Protein AF-L1NTR9-F1 (afdb_monomer)

Solvent-accessible surface area (backbone atoms only — not comparable to full-atom values): 11029 Å² total; per-residue (Å²): 138,88,84,86,80,85,84,80,82,80,81,82,79,78,80,81,72,76,76,75,80,79,69,50,70,44,78,46,72,64,60,92,85,57,64,56,48,42,31,42,36,40,75,54,62,30,31,34,32,38,44,36,33,33,71,86,77,68,51,74,48,74,48,68,92,39,44,48,56,76,60,47,46,67,94,36,65,80,67,44,44,48,52,44,49,50,61,47,81,82,55,63,20,39,39,34,51,30,65,24,50,92,82,32,78,13,43,50,54,26,46,61,37,83,90,78,71,43,69,38,68,64,52,81,95,46,47,70,98,61,56,13,34,74,41,77,78,50,90,14,19,33,32,32,47,29,58,80,50,102,87,42,74,47,74,48,41,32,34,52,54,97,93,38,60,39,78,54,73,76,79,66,75,58,60,57,50,56,56,55,62,75,75,112

Secondary structure (DSSP, 8-state):
-PPPPP----------PPPPPPPEEEEPP--TT-SEEEEEEE-SSSEEEEEEEETTT--EEEEEEEE--TTTHHHHTTSSEEEE-SSSSSS-EEEEEEEEGGGEEEEEEEEEETTTTEEEEPPGGGS-SS--EEEEEETTEEEEEEE-SSS-EEEEEEEEETTEEEEE---TTSHHHHHHHTT-

Sequence (184 aa):
MKRLIPALLLAAAAQSFAAAPAVQTRAVPAPKGFPFAVETQILSEDSYQVKITDKKTGKVQTIEDITVFSGFIEGNADDLATIRDYNGDGHPDIAVRVIGGYTLPADELYLFDPATRQFKTVPEDKDFANSGGVEIIRKGCVRIDYKNSARDYSQDDYCWKNGGWQLQRPNNAKAAKAAKARHK

Foldseek 3Di:
DDDDDDDDDDDDDDPPDDPDPDFDKDWADEPPPQQWTWIWTHPDQFAIKIWIARNVPRDIDIRHDAGADRNCCVVCVNVQKHWAQQQQPPHTWMWGWHQFPPRDTFTFTFCQDPVVRGTHTADPVQDDPGTAHWARPDRQKIKGWADPDPPDIDIWIWGNDPNGTDTDDPPPPVVVVVVV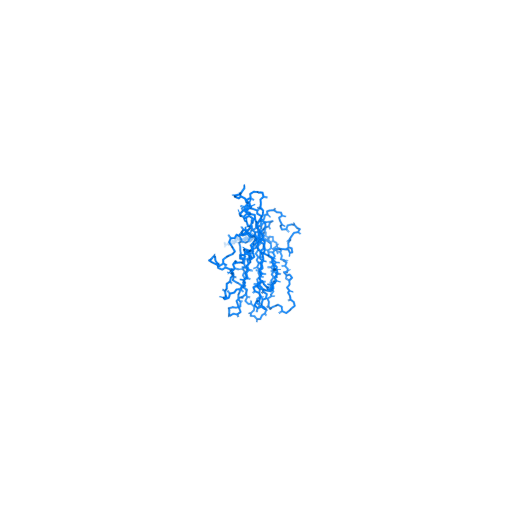VVVD

Mean predicted aligned error: 10.29 Å

Radius of gyration: 25.35 Å; Cα contacts (8 Å, |Δi|>4): 332; chains: 1; bounding box: 46×46×112 Å

pLDDT: mean 83.88, std 17.81, range [40.56, 98.69]

Structure (mmCIF, N/CA/C/O backbone):
data_AF-L1NTR9-F1
#
_entry.id   AF-L1NTR9-F1
#
loop_
_atom_site.group_PDB
_atom_site.id
_atom_site.type_symbol
_atom_site.label_atom_id
_atom_site.label_alt_id
_atom_site.label_comp_id
_atom_site.label_asym_id
_atom_site.label_entity_id
_atom_site.label_seq_id
_atom_site.pdbx_PDB_ins_code
_atom_site.Cartn_x
_atom_site.Cartn_y
_atom_site.Cartn_z
_atom_site.occupancy
_atom_site.B_iso_or_equiv
_atom_site.auth_seq_id
_atom_site.auth_comp_id
_atom_site.auth_asym_id
_atom_site.auth_atom_id
_atom_site.pdbx_PDB_model_num
ATOM 1 N N . MET A 1 1 ? -14.961 26.718 78.635 1.00 41.81 1 MET A N 1
ATOM 2 C CA . MET A 1 1 ? -14.037 27.003 77.514 1.00 41.81 1 MET A CA 1
ATOM 3 C C . MET A 1 1 ? -14.548 26.286 76.265 1.00 41.81 1 MET A C 1
ATOM 5 O O . MET A 1 1 ? -14.450 25.070 76.203 1.00 41.81 1 MET A O 1
ATOM 9 N N . LYS A 1 2 ? -15.186 27.005 75.330 1.00 40.56 2 LYS A N 1
ATOM 10 C CA . LYS A 1 2 ? -15.693 26.461 74.053 1.00 40.56 2 LYS A CA 1
ATOM 11 C C . LYS A 1 2 ? -14.575 26.559 73.009 1.00 40.56 2 LYS A C 1
ATOM 13 O O . LYS A 1 2 ? -14.098 27.660 72.757 1.00 40.56 2 LYS A O 1
ATOM 18 N N . ARG A 1 3 ? -14.128 25.428 72.452 1.00 42.34 3 ARG A N 1
ATOM 19 C CA . ARG A 1 3 ? -13.128 25.388 71.372 1.00 42.34 3 ARG A CA 1
ATOM 20 C C . ARG A 1 3 ? -13.847 25.407 70.020 1.00 42.34 3 ARG A C 1
ATOM 22 O O . ARG A 1 3 ? -14.632 24.510 69.737 1.00 42.34 3 ARG A O 1
ATOM 29 N N . LEU A 1 4 ? -13.591 26.447 69.229 1.00 46.88 4 LEU A N 1
ATOM 30 C CA . LEU A 1 4 ? -13.982 26.561 67.822 1.00 46.88 4 LEU A CA 1
ATOM 31 C C . LEU A 1 4 ? -12.981 25.764 66.972 1.00 46.88 4 LEU A C 1
ATOM 33 O O . LEU A 1 4 ? -11.775 25.951 67.118 1.00 46.88 4 LEU A O 1
ATOM 37 N N . ILE A 1 5 ? -13.479 24.878 66.110 1.00 50.91 5 ILE A N 1
ATOM 38 C CA . ILE A 1 5 ? -12.681 24.154 65.111 1.00 50.91 5 ILE A CA 1
ATOM 39 C C . ILE A 1 5 ? -12.844 24.907 63.782 1.00 50.91 5 ILE A C 1
ATOM 41 O O . ILE A 1 5 ? -13.986 25.096 63.357 1.00 50.91 5 ILE A O 1
ATOM 45 N N . PRO A 1 6 ? -11.764 25.362 63.125 1.00 49.06 6 PRO A N 1
ATOM 46 C CA . PRO A 1 6 ? -11.874 26.025 61.836 1.00 49.06 6 PRO A CA 1
ATOM 47 C C . PRO A 1 6 ? -12.069 24.973 60.737 1.00 49.06 6 PRO A C 1
ATOM 49 O O . PRO A 1 6 ? -11.269 24.048 60.598 1.00 49.06 6 PRO A O 1
ATOM 52 N N . ALA A 1 7 ? -13.145 25.108 59.962 1.00 50.50 7 ALA A N 1
ATOM 53 C CA . ALA A 1 7 ? -13.365 24.314 58.761 1.00 50.50 7 ALA A CA 1
ATOM 54 C C . ALA A 1 7 ? -12.443 24.828 57.644 1.00 50.50 7 ALA A C 1
ATOM 56 O O . ALA A 1 7 ? -12.590 25.954 57.169 1.00 50.50 7 ALA A O 1
ATOM 57 N N . LEU A 1 8 ? -11.477 24.001 57.251 1.00 44.69 8 LEU A N 1
ATOM 58 C CA . LEU A 1 8 ? -10.604 24.236 56.107 1.00 44.69 8 LEU A CA 1
ATOM 59 C C . LEU A 1 8 ? -11.394 23.907 54.826 1.00 44.69 8 LEU A C 1
ATOM 61 O O . LEU A 1 8 ? -11.724 22.746 54.587 1.00 44.69 8 LEU A O 1
ATOM 65 N N . LEU A 1 9 ? -11.725 24.913 54.012 1.00 50.38 9 LEU A N 1
ATOM 66 C CA . LEU A 1 9 ? -12.262 24.690 52.667 1.00 50.38 9 LEU A CA 1
ATOM 67 C C . LEU A 1 9 ? -11.129 24.215 51.745 1.00 50.38 9 LEU A C 1
ATOM 69 O O . LEU A 1 9 ? -10.250 24.995 51.383 1.00 50.38 9 LEU A O 1
ATOM 73 N N . LEU A 1 10 ? -11.163 22.942 51.345 1.00 45.31 10 LEU A N 1
ATOM 74 C CA . LEU A 1 10 ? -10.384 22.443 50.211 1.00 45.31 10 LEU A CA 1
ATOM 75 C C . LEU A 1 10 ? -11.033 22.947 48.915 1.00 45.31 10 LEU A C 1
ATOM 77 O O . LEU A 1 10 ? -12.082 22.453 48.503 1.00 45.31 10 LEU A O 1
ATOM 81 N N . ALA A 1 11 ? -10.405 23.920 48.261 1.00 57.12 11 ALA A N 1
ATOM 82 C CA . ALA A 1 11 ? -10.716 24.249 46.878 1.00 57.12 11 ALA A CA 1
ATOM 83 C C . ALA A 1 11 ? -10.104 23.169 45.971 1.00 57.12 11 ALA A C 1
ATOM 85 O O . ALA A 1 11 ? -8.886 23.094 45.813 1.00 57.12 11 ALA A O 1
ATOM 86 N N . ALA A 1 12 ? -10.944 22.306 45.399 1.00 57.00 12 ALA A N 1
ATOM 87 C CA . ALA A 1 12 ? -10.523 21.363 44.371 1.00 57.00 12 ALA A CA 1
ATOM 88 C C . ALA A 1 12 ? -10.258 22.133 43.067 1.00 57.00 12 ALA A C 1
ATOM 90 O O . ALA A 1 12 ? -11.188 22.589 42.403 1.00 57.00 12 ALA A O 1
ATOM 91 N N . ALA A 1 13 ? -8.986 22.302 42.708 1.00 59.88 13 ALA A N 1
ATOM 92 C CA . ALA A 1 13 ? -8.602 22.815 41.400 1.00 59.88 13 ALA A CA 1
ATOM 93 C C . ALA A 1 13 ? -8.833 21.717 40.350 1.00 59.88 13 ALA A C 1
ATOM 95 O O . ALA A 1 13 ? -8.065 20.760 40.263 1.00 59.88 13 ALA A O 1
ATOM 96 N N . ALA A 1 14 ? -9.903 21.838 39.564 1.00 57.72 14 ALA A N 1
ATOM 97 C CA . ALA A 1 14 ? -10.089 21.018 38.375 1.00 57.72 14 ALA A CA 1
ATOM 98 C C . ALA A 1 14 ? -9.059 21.453 37.321 1.00 57.72 14 ALA A C 1
ATOM 100 O O . ALA A 1 14 ? -9.116 22.567 36.802 1.00 57.72 14 ALA A O 1
ATOM 101 N N . GLN A 1 15 ? -8.092 20.587 37.028 1.00 56.91 15 GLN A N 1
ATOM 102 C CA . GLN A 1 15 ? -7.199 20.768 35.889 1.00 56.91 15 GLN A CA 1
ATOM 103 C C . GLN A 1 15 ? -8.022 20.568 34.611 1.00 56.91 15 GLN A C 1
ATOM 105 O O . GLN A 1 15 ? -8.403 19.445 34.285 1.00 56.91 15 GLN A O 1
ATOM 110 N N . SER A 1 16 ? -8.324 21.654 33.896 1.00 55.09 16 SER A N 1
ATOM 111 C CA . SER A 1 16 ? -8.826 21.564 32.523 1.00 55.09 16 SER A CA 1
ATOM 112 C C . SER A 1 16 ? -7.710 21.017 31.640 1.00 55.09 16 SER A C 1
ATOM 114 O O . SER A 1 16 ? -6.841 21.764 31.195 1.00 55.09 16 SER A O 1
ATOM 116 N N . PHE A 1 17 ? -7.723 19.712 31.387 1.00 59.97 17 PHE A N 1
ATOM 117 C CA . PHE A 1 17 ? -6.976 19.151 30.271 1.00 59.97 17 PHE A CA 1
ATOM 118 C C . PHE A 1 17 ? -7.646 19.635 28.986 1.00 59.97 17 PHE A C 1
ATOM 120 O O . PHE A 1 17 ? -8.814 19.333 28.736 1.00 59.97 17 PHE A O 1
ATOM 127 N N . ALA A 1 18 ? -6.921 20.421 28.189 1.00 57.25 18 ALA A N 1
ATOM 128 C CA . ALA A 1 18 ? -7.320 20.685 26.817 1.00 57.25 18 ALA A CA 1
ATOM 129 C C . ALA A 1 18 ? -7.482 19.329 26.116 1.00 57.25 18 ALA A C 1
ATOM 131 O O . ALA A 1 18 ? -6.559 18.511 26.133 1.00 57.25 18 ALA A O 1
ATOM 132 N N . ALA A 1 19 ? -8.667 19.064 25.565 1.00 58.09 19 ALA A N 1
ATOM 133 C CA . ALA A 1 19 ? -8.894 17.867 24.772 1.00 58.09 19 ALA A CA 1
ATOM 134 C C . ALA A 1 19 ? -7.875 17.854 23.626 1.00 58.09 19 ALA A C 1
ATOM 136 O O . ALA A 1 19 ? -7.724 18.861 22.930 1.00 58.09 19 ALA A O 1
ATOM 137 N N . ALA A 1 20 ? -7.158 16.739 23.460 1.00 58.66 20 ALA A N 1
ATOM 138 C CA . ALA A 1 20 ? -6.294 16.552 22.303 1.00 58.66 20 ALA A CA 1
ATOM 139 C C . ALA A 1 20 ? -7.110 16.825 21.025 1.00 58.66 20 ALA A C 1
ATOM 141 O O . ALA A 1 20 ? -8.297 16.471 20.986 1.00 58.66 20 ALA A O 1
ATOM 142 N N . PRO A 1 21 ? -6.519 17.472 20.003 1.00 59.31 21 PRO A N 1
ATOM 143 C CA . PRO A 1 21 ? -7.211 17.689 18.742 1.00 59.31 21 PRO A CA 1
ATOM 144 C C . PRO A 1 21 ? -7.754 16.351 18.229 1.00 59.31 21 PRO A C 1
ATOM 146 O O . PRO A 1 21 ? -7.080 15.322 18.299 1.00 59.31 21 PRO A O 1
ATOM 149 N N . ALA A 1 22 ? -9.009 16.353 17.781 1.00 68.06 22 ALA A N 1
ATOM 150 C CA . ALA A 1 22 ? -9.650 15.144 17.290 1.00 68.06 22 ALA A CA 1
ATOM 151 C C . ALA A 1 22 ? -8.890 14.632 16.058 1.00 68.06 22 ALA A C 1
ATOM 153 O O . ALA A 1 22 ? -8.772 15.348 15.064 1.00 68.06 22 ALA A O 1
ATOM 154 N N . VAL A 1 23 ? -8.389 13.397 16.127 1.00 82.00 23 VAL A N 1
ATOM 155 C CA . VAL A 1 23 ? -7.729 12.721 15.003 1.00 82.00 23 VAL A CA 1
ATOM 156 C C . VAL A 1 23 ? -8.721 12.616 13.847 1.00 82.00 23 VAL A C 1
ATOM 158 O O . VAL A 1 23 ? -9.767 11.968 13.967 1.00 82.00 23 VAL A O 1
ATOM 161 N N . GLN A 1 24 ? -8.409 13.257 12.720 1.00 90.31 24 GLN A N 1
ATOM 162 C CA . GLN A 1 24 ? -9.257 13.173 11.537 1.00 90.31 24 GLN A CA 1
ATOM 163 C C . GLN A 1 24 ? -9.104 11.780 10.927 1.00 90.31 24 GLN A C 1
ATOM 165 O O . GLN A 1 24 ? -8.016 11.377 10.529 1.00 90.31 24 GLN A O 1
ATOM 170 N N . THR A 1 25 ? -10.207 11.037 10.866 1.00 93.94 25 THR A N 1
ATOM 171 C CA . THR A 1 25 ? -10.228 9.665 10.349 1.00 93.94 25 THR A CA 1
ATOM 172 C C . THR A 1 25 ? -10.980 9.617 9.025 1.00 93.94 25 THR A C 1
ATOM 174 O O . THR A 1 25 ? -12.048 10.222 8.902 1.00 93.94 25 THR A O 1
ATOM 177 N N . ARG A 1 26 ? -10.449 8.887 8.042 1.00 95.06 26 ARG A N 1
ATOM 178 C CA . ARG A 1 26 ? -11.093 8.649 6.745 1.00 95.06 26 ARG A CA 1
ATOM 179 C C . ARG A 1 26 ? -11.117 7.166 6.426 1.00 95.06 26 ARG A C 1
ATOM 181 O O . ARG A 1 26 ? -10.120 6.475 6.587 1.00 95.06 26 ARG A O 1
ATOM 188 N N . ALA A 1 27 ? -12.260 6.674 5.964 1.00 96.56 27 ALA A N 1
ATOM 189 C CA . ALA A 1 27 ? -12.369 5.300 5.500 1.00 96.56 27 ALA A CA 1
ATOM 190 C C . ALA A 1 27 ? -11.694 5.157 4.131 1.00 96.56 27 ALA A C 1
ATOM 192 O O . ALA A 1 27 ? -11.973 5.934 3.220 1.00 96.56 27 ALA A O 1
ATOM 193 N N . VAL A 1 28 ? -10.858 4.134 3.974 1.00 97.44 28 VAL A N 1
ATOM 194 C CA . VAL A 1 28 ? -10.238 3.810 2.688 1.00 97.44 28 VAL A CA 1
ATOM 195 C C . VAL A 1 28 ? -11.246 3.032 1.834 1.00 97.44 28 VAL A C 1
ATOM 197 O O . VAL A 1 28 ? -11.782 2.016 2.300 1.00 97.44 28 VAL A O 1
ATOM 200 N N . PRO A 1 29 ? -11.532 3.464 0.591 1.00 96.19 29 PRO A N 1
ATOM 201 C CA . PRO A 1 29 ? -12.416 2.731 -0.306 1.00 96.19 29 PRO A CA 1
ATOM 202 C C . PRO A 1 29 ? -11.922 1.298 -0.537 1.00 96.19 29 PRO A C 1
ATOM 204 O O . PRO A 1 29 ? -10.782 1.074 -0.939 1.00 96.19 29 PRO A O 1
ATOM 207 N N . ALA A 1 30 ? -12.796 0.319 -0.303 1.00 96.00 30 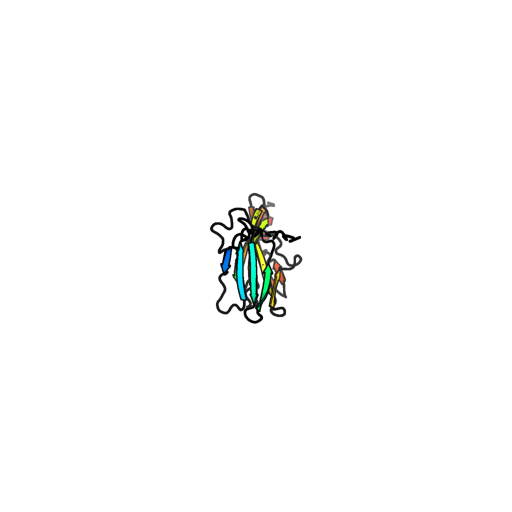ALA A N 1
ATOM 208 C CA . ALA A 1 30 ? -12.459 -1.098 -0.395 1.00 96.00 30 ALA A CA 1
ATOM 209 C C . ALA A 1 30 ? -13.355 -1.839 -1.405 1.00 96.00 30 ALA A C 1
ATOM 211 O O . ALA A 1 30 ? -14.548 -1.526 -1.514 1.00 96.00 30 ALA A O 1
ATOM 212 N N . PRO A 1 31 ? -12.836 -2.872 -2.099 1.00 95.31 31 PRO A N 1
ATOM 213 C CA . PRO A 1 31 ? -13.648 -3.748 -2.936 1.00 95.31 31 PRO A CA 1
ATOM 214 C C . PRO A 1 31 ? -14.806 -4.399 -2.166 1.00 95.31 31 PRO A C 1
ATOM 216 O O . PRO A 1 31 ? -14.722 -4.679 -0.964 1.00 95.31 31 PRO A O 1
ATOM 219 N N . LYS A 1 32 ? -15.900 -4.703 -2.873 1.00 94.69 32 LYS A N 1
ATOM 220 C CA . LYS A 1 32 ? -17.062 -5.374 -2.276 1.00 94.69 32 LYS A CA 1
ATOM 221 C C . LYS A 1 32 ? -16.646 -6.707 -1.648 1.00 94.69 32 LYS A C 1
ATOM 223 O O . LYS A 1 32 ? -16.027 -7.541 -2.299 1.00 94.69 32 LYS A O 1
ATOM 228 N N . GLY A 1 33 ? -17.048 -6.920 -0.395 1.00 93.62 33 GLY A N 1
ATOM 229 C CA . GLY A 1 33 ? -16.746 -8.149 0.343 1.00 93.62 33 GLY A CA 1
ATOM 230 C C . GLY A 1 33 ? -15.369 -8.172 1.011 1.00 93.62 33 GLY A C 1
ATOM 231 O O . GLY A 1 33 ? -15.027 -9.183 1.619 1.00 93.62 33 GLY A O 1
ATOM 232 N N . PHE A 1 34 ? -14.598 -7.078 0.958 1.00 97.19 34 PHE A N 1
ATOM 233 C CA . PHE A 1 34 ? -13.317 -6.996 1.654 1.00 97.19 34 PHE A CA 1
ATOM 234 C C . PHE A 1 34 ? -13.495 -7.161 3.184 1.00 97.19 34 PHE A C 1
ATOM 236 O O . PHE A 1 34 ? -14.273 -6.415 3.805 1.00 97.19 34 PHE A O 1
ATOM 243 N N . PRO A 1 35 ? -12.808 -8.138 3.814 1.00 97.06 35 PRO A N 1
ATOM 244 C CA . PRO A 1 35 ? -13.095 -8.556 5.188 1.00 97.06 35 PRO A CA 1
ATOM 245 C C . PRO A 1 35 ? -12.477 -7.649 6.260 1.00 97.06 35 PRO A C 1
ATOM 247 O O . PRO A 1 35 ? -12.660 -7.913 7.448 1.00 97.06 35 PRO A O 1
ATOM 250 N N . PHE A 1 36 ? -11.794 -6.575 5.866 1.00 98.56 36 PHE A N 1
ATOM 251 C CA . PHE A 1 36 ? -11.216 -5.592 6.777 1.00 98.56 36 PHE A CA 1
ATOM 252 C C . PHE A 1 36 ? -11.917 -4.239 6.631 1.00 98.56 36 PHE A C 1
ATOM 254 O O . PHE A 1 36 ? -12.466 -3.909 5.575 1.00 98.56 36 PHE A O 1
ATOM 261 N N . ALA A 1 37 ? -11.969 -3.479 7.720 1.00 98.31 37 ALA A N 1
ATOM 262 C CA . ALA A 1 37 ? -12.208 -2.042 7.685 1.00 98.31 37 ALA A CA 1
ATOM 263 C C . ALA A 1 37 ? -10.842 -1.358 7.743 1.00 98.31 37 ALA A C 1
ATOM 265 O O . ALA A 1 37 ? -10.034 -1.715 8.598 1.00 98.31 37 ALA A O 1
ATOM 266 N N . VAL A 1 38 ? -10.578 -0.434 6.826 1.00 98.50 38 VAL A N 1
ATOM 267 C CA . VAL A 1 38 ? -9.297 0.270 6.739 1.00 98.50 38 VAL A CA 1
ATOM 268 C C . VAL A 1 38 ? -9.578 1.757 6.825 1.00 98.50 38 VAL A C 1
ATOM 270 O O . VAL A 1 38 ? -10.453 2.265 6.123 1.00 98.50 38 VAL A O 1
ATOM 273 N N . GLU A 1 39 ? -8.860 2.430 7.710 1.00 97.88 39 GLU A N 1
ATOM 274 C CA . GLU A 1 39 ? -9.026 3.845 7.997 1.00 97.88 39 GLU A CA 1
ATOM 275 C C . GLU A 1 39 ? -7.657 4.526 7.997 1.00 97.88 39 GLU A C 1
ATOM 277 O O . GLU A 1 39 ? -6.730 4.036 8.641 1.00 97.88 39 GLU A O 1
ATOM 282 N N . THR A 1 40 ? -7.524 5.660 7.317 1.00 97.56 40 THR A N 1
ATOM 283 C CA . THR A 1 40 ? -6.389 6.568 7.498 1.00 97.56 40 THR A CA 1
ATOM 284 C C . THR A 1 40 ? -6.714 7.526 8.640 1.00 97.56 40 THR A C 1
ATOM 286 O O . THR A 1 40 ? -7.811 8.079 8.724 1.00 97.56 40 THR A O 1
ATOM 289 N N . GLN A 1 41 ? -5.775 7.691 9.563 1.00 96.31 41 GLN A N 1
ATOM 290 C CA . GLN A 1 41 ? -5.888 8.545 10.739 1.00 96.31 41 GLN A CA 1
ATOM 291 C C . GLN A 1 41 ? -4.816 9.624 10.644 1.00 96.31 41 GLN A C 1
ATOM 293 O O . GLN A 1 41 ? -3.635 9.343 10.822 1.00 96.31 41 GLN A O 1
ATOM 298 N N . ILE A 1 42 ? -5.235 10.840 10.309 1.00 94.56 42 ILE A N 1
ATOM 299 C CA . ILE A 1 42 ? -4.357 11.989 10.086 1.00 94.56 42 ILE A CA 1
ATOM 300 C C . ILE A 1 42 ? -3.914 12.527 11.447 1.00 94.56 42 ILE A C 1
ATOM 302 O O . ILE A 1 42 ? -4.754 12.891 12.276 1.00 94.56 42 ILE A O 1
ATOM 306 N N . LEU A 1 43 ? -2.599 12.551 11.668 1.00 93.31 43 LEU A N 1
ATOM 307 C CA . LEU A 1 43 ? -1.975 12.943 12.933 1.00 93.31 43 LEU A CA 1
ATOM 308 C C . LEU A 1 43 ? -1.456 14.389 12.878 1.00 93.31 43 LEU A C 1
ATOM 310 O O . LEU A 1 43 ? -1.576 15.124 13.858 1.00 93.31 43 LEU A O 1
ATOM 314 N N . SER A 1 44 ? -0.933 14.807 11.723 1.00 91.75 44 SER A N 1
ATOM 315 C CA . SER A 1 44 ? -0.477 16.172 11.422 1.00 91.75 44 SER A CA 1
ATOM 316 C C . SER A 1 44 ? -0.693 16.495 9.934 1.00 91.75 44 SER A C 1
ATOM 318 O O . SER A 1 44 ? -1.301 15.718 9.203 1.00 91.75 44 SER A O 1
ATOM 320 N N . GLU A 1 45 ? -0.204 17.646 9.469 1.00 90.69 45 GLU A N 1
ATOM 321 C CA . GLU A 1 45 ? -0.229 18.037 8.047 1.00 90.69 45 GLU A CA 1
ATOM 322 C C . GLU A 1 45 ? 0.627 17.144 7.127 1.00 90.69 45 GLU A C 1
ATOM 324 O O . GLU A 1 45 ? 0.442 17.152 5.909 1.00 90.69 45 GLU A O 1
ATOM 329 N N . ASP A 1 46 ? 1.555 16.384 7.709 1.00 92.94 46 ASP A N 1
ATOM 330 C CA . ASP A 1 46 ? 2.584 15.594 7.032 1.00 92.94 46 ASP A CA 1
ATOM 331 C C . ASP A 1 46 ? 2.699 14.156 7.566 1.00 92.94 46 ASP A C 1
ATOM 333 O O . ASP A 1 46 ? 3.539 13.393 7.093 1.00 92.94 46 ASP A O 1
ATOM 337 N N . SER A 1 47 ? 1.857 13.751 8.522 1.00 94.88 47 SER A N 1
ATOM 338 C CA . SER A 1 47 ? 1.878 12.397 9.079 1.00 94.88 47 SER A CA 1
ATOM 339 C C . SER A 1 47 ? 0.487 11.819 9.305 1.00 94.88 47 SER A C 1
ATOM 341 O O . SER A 1 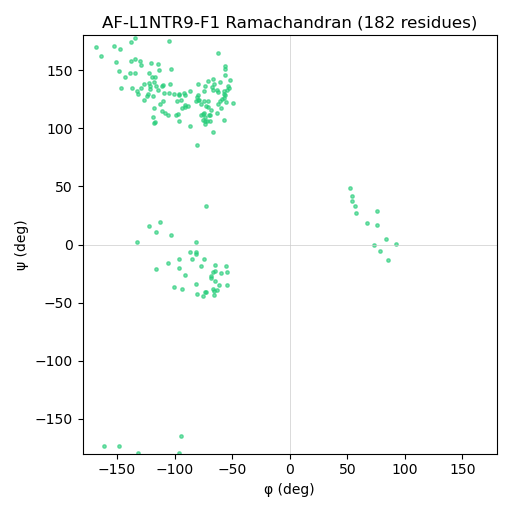47 ? -0.487 12.516 9.614 1.00 94.88 47 SER A O 1
ATOM 343 N N . TYR A 1 48 ? 0.398 10.504 9.140 1.00 96.50 48 TYR A N 1
ATOM 344 C CA . TYR A 1 48 ? -0.815 9.734 9.361 1.00 96.50 48 TYR A CA 1
ATOM 345 C C . TYR A 1 48 ? -0.466 8.293 9.740 1.00 96.50 48 TYR A C 1
ATOM 347 O O . TYR A 1 48 ? 0.680 7.863 9.665 1.00 96.50 48 TYR A O 1
ATOM 355 N N . GLN A 1 49 ? -1.472 7.534 10.150 1.00 97.69 49 GLN A N 1
ATOM 356 C CA . GLN A 1 49 ? -1.366 6.092 10.345 1.00 97.69 49 GLN A CA 1
ATOM 357 C C . GLN A 1 49 ? -2.516 5.381 9.636 1.00 97.69 49 GLN A C 1
ATOM 359 O O . GLN A 1 49 ? -3.566 5.981 9.384 1.00 97.69 49 GLN A O 1
ATOM 364 N N . VAL A 1 50 ? -2.345 4.100 9.318 1.00 98.38 50 VAL A N 1
ATOM 365 C CA . VAL A 1 50 ? -3.409 3.275 8.732 1.00 98.38 50 VAL A CA 1
ATOM 366 C C . VAL A 1 50 ? -3.856 2.242 9.749 1.00 98.38 50 VAL A C 1
ATOM 368 O O . VAL A 1 50 ? -3.108 1.341 10.120 1.00 98.38 50 VAL A O 1
ATOM 371 N N . LYS A 1 51 ? -5.107 2.349 10.186 1.00 98.38 51 LYS A N 1
ATOM 372 C CA . LYS A 1 51 ? -5.743 1.389 11.081 1.00 98.38 51 LYS A CA 1
ATOM 373 C C . LYS A 1 51 ? -6.518 0.365 10.263 1.00 98.38 51 LYS A C 1
ATOM 375 O O . LYS A 1 51 ? -7.424 0.705 9.506 1.00 98.38 51 LYS A O 1
ATOM 380 N N . ILE A 1 52 ? -6.206 -0.905 10.470 1.00 98.69 52 ILE A N 1
ATOM 381 C CA . ILE A 1 52 ? -6.809 -2.046 9.788 1.00 98.69 52 ILE A CA 1
ATOM 382 C C . ILE A 1 52 ? -7.507 -2.902 10.841 1.00 98.69 52 ILE A C 1
ATOM 384 O O . ILE A 1 52 ? -6.875 -3.437 11.746 1.00 98.69 52 ILE A O 1
ATOM 388 N N . THR A 1 53 ? -8.823 -3.046 10.733 1.00 98.62 53 THR A N 1
ATOM 389 C CA . THR A 1 53 ? -9.630 -3.861 11.649 1.00 98.62 53 THR A CA 1
ATOM 390 C C . THR A 1 53 ? -10.184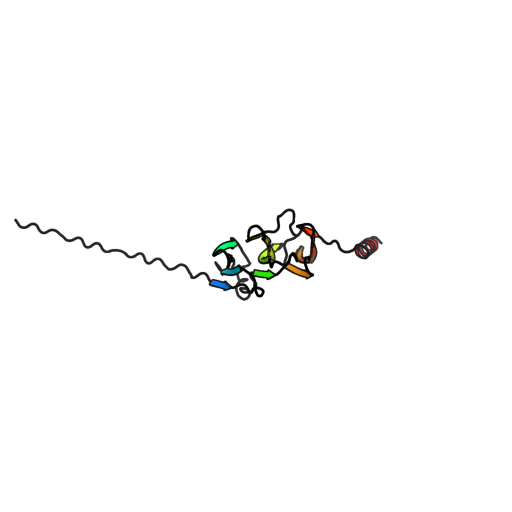 -5.072 10.916 1.00 98.62 53 THR A C 1
ATOM 392 O O . THR A 1 53 ? -10.943 -4.936 9.955 1.00 98.62 53 THR A O 1
ATOM 395 N N . ASP A 1 54 ? -9.847 -6.270 11.383 1.00 98.12 54 ASP A N 1
ATOM 396 C CA . ASP A 1 54 ? -10.453 -7.510 10.909 1.00 98.12 54 ASP A CA 1
ATOM 397 C C . ASP A 1 54 ? -11.916 -7.583 11.359 1.00 98.12 54 ASP A C 1
ATOM 399 O O . ASP A 1 54 ? -12.201 -7.772 12.541 1.00 98.12 54 ASP A O 1
ATOM 403 N N . LYS A 1 55 ? -12.864 -7.492 10.420 1.00 97.31 55 LYS A N 1
ATOM 404 C CA . LYS A 1 55 ? -14.303 -7.512 10.740 1.00 97.31 55 LYS A CA 1
ATOM 405 C C . LYS A 1 55 ? -14.755 -8.844 11.340 1.00 97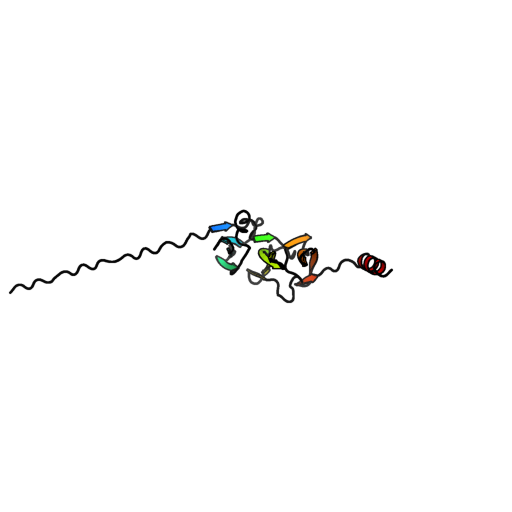.31 55 LYS A C 1
ATOM 407 O O . LYS A 1 55 ? -15.785 -8.890 12.003 1.00 97.31 55 LYS A O 1
ATOM 412 N N . LYS A 1 56 ? -14.016 -9.932 11.093 1.00 95.25 56 LYS A N 1
ATOM 413 C CA . LYS A 1 56 ? -14.342 -11.268 11.606 1.00 95.25 56 LYS A CA 1
ATOM 414 C C . LYS A 1 56 ? -13.889 -11.446 13.051 1.00 95.25 56 LYS A C 1
ATOM 416 O O . LYS A 1 56 ? -14.603 -12.064 13.832 1.00 95.25 56 LYS A O 1
ATOM 421 N N . THR A 1 57 ? -12.686 -10.980 13.381 1.00 96.56 57 THR A N 1
ATOM 422 C CA . THR A 1 57 ? -12.054 -11.252 14.684 1.00 96.56 57 THR A CA 1
ATOM 423 C C . THR A 1 57 ? -12.051 -10.049 15.623 1.00 96.56 57 THR A C 1
ATOM 425 O O . THR A 1 57 ? -11.814 -10.215 16.813 1.00 96.56 57 THR A O 1
ATOM 428 N N . GLY A 1 58 ? -12.289 -8.841 15.106 1.00 97.12 58 GLY A N 1
ATOM 429 C CA . GLY A 1 58 ? -12.128 -7.585 15.837 1.00 97.12 58 GLY A CA 1
ATOM 430 C C . GLY A 1 58 ? -10.667 -7.189 16.074 1.00 97.12 58 GLY A C 1
ATOM 431 O O . GLY A 1 58 ? -10.416 -6.149 16.678 1.00 97.12 58 GLY A O 1
ATOM 432 N N . LYS A 1 59 ? -9.695 -7.991 15.616 1.00 97.88 59 LYS A N 1
ATOM 433 C CA . LYS A 1 59 ? -8.272 -7.696 15.789 1.00 97.88 59 LYS A CA 1
ATOM 434 C C . LYS A 1 59 ? -7.887 -6.465 14.968 1.00 97.88 59 LYS A C 1
ATOM 436 O O . LYS A 1 59 ? -8.259 -6.353 13.799 1.00 97.88 59 LYS A O 1
ATOM 441 N N . VAL A 1 60 ? -7.111 -5.580 15.585 1.00 98.31 60 VAL A N 1
ATOM 442 C CA . VAL A 1 60 ? -6.574 -4.373 14.955 1.00 98.31 60 VAL A CA 1
ATOM 443 C C . VAL A 1 60 ? -5.098 -4.577 14.625 1.00 98.31 60 VAL A C 1
ATOM 445 O O . VAL A 1 60 ? -4.347 -5.146 15.417 1.00 98.31 60 VAL A O 1
ATOM 448 N N . GLN A 1 61 ? -4.709 -4.107 13.448 1.00 98.38 61 GLN A N 1
ATOM 449 C CA . GLN A 1 61 ? -3.339 -3.881 13.022 1.00 98.38 61 GLN A CA 1
ATOM 450 C C . GLN A 1 61 ? -3.208 -2.398 12.664 1.00 98.38 61 GLN A C 1
ATOM 452 O O . GLN A 1 61 ? -4.086 -1.859 11.991 1.00 98.38 61 GLN A O 1
ATOM 457 N N . THR A 1 62 ? -2.123 -1.758 13.084 1.00 98.12 62 THR A N 1
ATOM 458 C CA . THR A 1 62 ? -1.811 -0.375 12.708 1.00 98.12 62 THR A CA 1
ATOM 459 C C . THR A 1 62 ? -0.528 -0.367 11.890 1.00 98.12 62 THR A C 1
ATOM 461 O O . THR A 1 62 ? 0.417 -1.082 12.222 1.00 98.12 62 THR A O 1
ATOM 464 N N . ILE A 1 63 ? -0.519 0.406 10.810 1.00 97.50 63 ILE A N 1
ATOM 465 C CA . ILE A 1 63 ? 0.693 0.827 10.112 1.00 97.50 63 ILE A CA 1
ATOM 466 C C . ILE A 1 63 ? 0.987 2.236 10.620 1.00 97.50 63 ILE A C 1
ATOM 468 O O . ILE A 1 63 ? 0.183 3.145 10.402 1.00 97.50 63 ILE A O 1
ATOM 472 N N . GLU A 1 64 ? 2.074 2.370 11.368 1.00 95.56 64 GLU A N 1
ATOM 473 C CA . GLU A 1 64 ? 2.458 3.576 12.107 1.00 95.56 64 GLU A CA 1
ATOM 474 C C . GLU A 1 64 ? 3.614 4.297 11.398 1.00 95.56 64 GLU A C 1
ATOM 476 O O . GLU A 1 64 ? 4.127 3.812 10.392 1.00 95.56 64 GLU A O 1
ATOM 481 N N . ASP A 1 65 ? 4.001 5.465 11.915 1.00 89.75 65 ASP A N 1
ATOM 482 C CA . ASP A 1 65 ? 5.168 6.241 11.467 1.00 89.75 65 ASP A CA 1
ATOM 483 C C . ASP A 1 65 ? 5.176 6.639 9.978 1.00 89.75 65 ASP A C 1
ATOM 485 O O . ASP A 1 65 ? 6.232 6.881 9.385 1.00 89.75 65 ASP A O 1
ATOM 489 N N . ILE A 1 66 ? 3.996 6.770 9.360 1.00 95.56 66 ILE A N 1
ATOM 490 C CA . ILE A 1 66 ? 3.904 7.171 7.957 1.00 95.56 66 ILE A CA 1
ATOM 491 C C . ILE A 1 66 ? 4.023 8.690 7.843 1.00 95.56 66 ILE A C 1
ATOM 493 O O . ILE A 1 66 ? 3.224 9.448 8.401 1.00 95.56 66 ILE A O 1
ATOM 497 N N . THR A 1 67 ? 5.003 9.126 7.054 1.00 93.94 67 THR A N 1
ATOM 498 C CA . THR A 1 67 ? 5.247 10.536 6.743 1.00 93.94 67 THR A CA 1
ATOM 499 C C . THR A 1 67 ? 5.130 10.798 5.244 1.00 93.94 67 THR A C 1
ATOM 501 O O . THR A 1 67 ? 5.488 9.970 4.403 1.00 93.94 67 THR A O 1
ATOM 504 N N . VAL A 1 68 ? 4.599 11.970 4.913 1.00 93.38 68 VAL A N 1
ATOM 505 C CA . VAL A 1 68 ? 4.450 12.521 3.562 1.00 93.38 68 VAL A CA 1
ATOM 506 C C . VAL A 1 68 ? 4.909 13.977 3.567 1.00 93.38 68 VAL A C 1
ATOM 508 O O . VAL A 1 68 ? 5.325 14.509 4.589 1.00 93.38 68 VAL A O 1
ATOM 511 N N . PHE A 1 69 ? 4.897 14.645 2.417 1.00 90.25 69 PHE A N 1
ATOM 512 C CA . PHE A 1 69 ? 5.280 16.056 2.358 1.00 90.25 69 PHE A CA 1
ATOM 513 C C . PHE A 1 69 ? 4.273 16.924 3.115 1.00 90.25 69 PHE A C 1
ATOM 515 O O . PHE A 1 69 ? 3.067 16.692 3.020 1.00 90.25 69 PHE A O 1
ATOM 522 N N . SER A 1 70 ? 4.758 17.962 3.799 1.00 87.75 70 SER A N 1
ATOM 523 C CA . SER A 1 70 ? 3.881 18.994 4.363 1.00 87.75 70 SER A CA 1
ATOM 524 C C . SER A 1 70 ? 2.978 19.573 3.269 1.00 87.75 70 SER A C 1
ATOM 526 O O . SER A 1 70 ? 3.417 19.840 2.145 1.00 87.75 70 SER A O 1
ATOM 528 N N . GLY A 1 71 ? 1.687 19.673 3.585 1.00 85.75 71 GLY A N 1
ATOM 529 C CA . GLY A 1 71 ? 0.640 20.095 2.657 1.00 85.75 71 GLY A CA 1
ATOM 530 C C . GLY A 1 71 ? 0.175 19.022 1.666 1.00 85.75 71 GLY A C 1
ATOM 531 O O . GLY A 1 71 ? -0.793 19.261 0.955 1.00 85.75 71 GLY A O 1
ATOM 532 N N . PHE A 1 72 ? 0.790 17.831 1.612 1.00 88.81 72 PHE A N 1
ATOM 533 C CA . PHE A 1 72 ? 0.334 16.759 0.714 1.00 88.81 72 PHE A CA 1
ATOM 534 C C . PHE A 1 72 ? -1.054 16.245 1.105 1.00 88.81 72 PHE A C 1
ATOM 536 O O . PHE A 1 72 ? -1.901 16.031 0.242 1.00 88.81 72 PHE A O 1
ATOM 543 N N . ILE A 1 73 ? -1.301 16.047 2.404 1.00 92.62 73 ILE A N 1
ATOM 544 C CA . ILE A 1 73 ? -2.579 15.516 2.903 1.00 92.62 73 ILE A CA 1
ATOM 545 C C . ILE A 1 73 ? -3.738 16.450 2.529 1.00 92.62 73 ILE A C 1
ATOM 547 O O . ILE A 1 73 ? -4.838 15.987 2.211 1.00 92.62 73 ILE A O 1
ATOM 551 N N . GLU A 1 74 ? -3.494 17.762 2.515 1.00 88.75 74 GLU A N 1
ATOM 552 C CA . GLU A 1 74 ? -4.470 18.745 2.063 1.00 88.75 74 GLU A CA 1
ATOM 553 C C . GLU A 1 74 ? -4.792 18.515 0.577 1.00 88.75 74 GLU A C 1
ATOM 555 O O . GLU A 1 74 ? -3.953 18.650 -0.308 1.00 88.75 74 GLU A O 1
ATOM 560 N N . GLY A 1 75 ? -6.027 18.101 0.297 1.00 85.06 75 GLY A N 1
ATOM 561 C CA . GLY A 1 75 ? -6.485 17.793 -1.060 1.00 85.06 75 GLY A CA 1
ATOM 562 C C . GLY A 1 75 ? -6.196 16.370 -1.558 1.00 85.06 75 GLY A C 1
ATOM 563 O O . GLY A 1 75 ? -6.833 15.971 -2.526 1.00 85.06 75 GLY A O 1
ATOM 564 N N . ASN A 1 76 ? -5.341 15.583 -0.886 1.00 90.00 76 ASN A N 1
ATOM 565 C CA . ASN A 1 76 ? -5.023 14.190 -1.271 1.00 90.00 76 ASN A CA 1
ATOM 566 C C . ASN A 1 76 ? -5.330 13.168 -0.159 1.00 90.00 76 ASN A C 1
ATOM 568 O O . ASN A 1 76 ? -4.861 12.032 -0.194 1.00 90.00 76 ASN A O 1
ATOM 572 N N . ALA A 1 77 ? -6.110 13.554 0.854 1.00 87.56 77 ALA A N 1
ATOM 573 C CA . ALA A 1 77 ? -6.399 12.713 2.018 1.00 87.56 77 ALA A CA 1
ATOM 574 C C . ALA A 1 77 ? -7.084 11.371 1.679 1.00 87.56 77 ALA A C 1
ATOM 576 O O . ALA A 1 77 ? -6.974 10.414 2.448 1.00 87.56 77 ALA A O 1
ATOM 577 N N . ASP A 1 78 ? -7.774 11.298 0.539 1.00 88.50 78 ASP A N 1
ATOM 578 C CA . ASP A 1 78 ? -8.439 10.082 0.061 1.00 88.50 78 ASP A CA 1
ATOM 579 C C . ASP A 1 78 ? -7.475 9.151 -0.720 1.00 88.50 78 ASP A C 1
ATOM 581 O O . ASP A 1 78 ? -7.787 7.977 -0.908 1.00 88.50 78 ASP A O 1
ATOM 585 N N . ASP A 1 79 ? -6.281 9.638 -1.089 1.00 90.25 79 ASP A N 1
ATOM 586 C CA . ASP A 1 79 ? -5.245 8.915 -1.853 1.00 90.25 79 ASP A CA 1
ATOM 587 C C . ASP A 1 79 ? -4.074 8.423 -0.976 1.00 90.25 79 ASP A C 1
ATOM 589 O O . ASP A 1 79 ? -3.055 7.936 -1.477 1.00 90.25 79 ASP A O 1
ATOM 593 N N . LEU A 1 80 ? -4.204 8.548 0.350 1.00 95.88 80 LEU A N 1
ATOM 594 C CA . LEU A 1 80 ? -3.180 8.126 1.312 1.00 95.88 80 LEU A CA 1
ATOM 595 C C . LEU A 1 80 ? -3.014 6.604 1.374 1.00 95.88 80 LEU A C 1
ATOM 597 O O . LEU A 1 80 ? -1.936 6.110 1.689 1.00 95.88 80 LEU A O 1
ATOM 601 N N . ALA A 1 81 ? -4.062 5.846 1.063 1.00 97.44 81 ALA A N 1
ATOM 602 C CA . ALA A 1 81 ? -3.979 4.399 0.965 1.00 97.44 81 ALA A CA 1
ATOM 603 C C . ALA A 1 81 ? -4.949 3.871 -0.089 1.00 97.44 81 ALA A C 1
ATOM 605 O O . ALA A 1 81 ? -6.029 4.421 -0.293 1.00 97.44 81 ALA A O 1
ATOM 606 N N . THR A 1 82 ? -4.589 2.765 -0.733 1.00 97.62 82 THR A N 1
ATOM 607 C CA . THR A 1 82 ? -5.435 2.100 -1.730 1.00 97.62 82 THR A CA 1
ATOM 608 C C . THR A 1 82 ? -5.472 0.593 -1.499 1.00 97.62 82 THR A C 1
ATOM 610 O O . THR A 1 82 ? -4.504 0.004 -1.021 1.00 97.62 82 THR A O 1
ATOM 613 N N . ILE A 1 83 ? -6.611 -0.034 -1.817 1.00 98.31 83 ILE A N 1
ATOM 614 C CA . ILE A 1 83 ? -6.857 -1.464 -1.575 1.00 98.31 83 ILE A CA 1
ATOM 615 C C . ILE A 1 83 ? -7.106 -2.170 -2.904 1.00 98.31 83 ILE A C 1
ATOM 617 O O . ILE A 1 83 ? -8.151 -1.976 -3.535 1.00 98.31 83 ILE A O 1
ATOM 621 N N . ARG A 1 84 ? -6.155 -2.999 -3.340 1.00 97.75 84 ARG A N 1
ATOM 622 C CA . ARG A 1 84 ? -6.205 -3.726 -4.622 1.00 97.75 84 ARG A CA 1
ATOM 623 C C . ARG A 1 84 ? -5.424 -5.036 -4.519 1.00 97.75 84 ARG A C 1
ATOM 625 O O . ARG A 1 84 ? -4.550 -5.158 -3.684 1.00 97.75 84 ARG A O 1
ATOM 632 N N . ASP A 1 85 ? -5.727 -6.009 -5.371 1.00 97.38 85 ASP A N 1
ATOM 633 C CA . ASP A 1 85 ? -4.972 -7.272 -5.474 1.00 97.38 85 ASP A CA 1
ATOM 634 C C . ASP A 1 85 ? -3.701 -7.046 -6.316 1.00 97.38 85 ASP A C 1
ATOM 636 O O . ASP A 1 85 ? -3.734 -7.181 -7.545 1.00 97.38 85 ASP A O 1
ATOM 640 N N . TYR A 1 86 ? -2.616 -6.591 -5.678 1.00 97.06 86 TYR A N 1
ATOM 641 C CA . TYR A 1 86 ? -1.380 -6.208 -6.368 1.00 97.06 86 TYR A CA 1
ATOM 642 C C . TYR A 1 86 ? -0.606 -7.448 -6.816 1.00 97.06 86 TYR A C 1
ATOM 644 O O . TYR A 1 86 ? -0.147 -7.512 -7.963 1.00 97.06 86 TYR A O 1
ATOM 652 N N . ASN A 1 87 ? -0.488 -8.452 -5.941 1.00 95.94 87 ASN A N 1
ATOM 653 C CA . ASN A 1 87 ? 0.255 -9.684 -6.219 1.00 95.94 87 ASN A CA 1
ATOM 654 C C . ASN A 1 87 ? -0.546 -10.720 -7.046 1.00 95.94 87 ASN A C 1
ATOM 656 O O . ASN A 1 87 ? 0.030 -11.688 -7.553 1.00 95.94 87 ASN A O 1
ATOM 660 N N . GLY A 1 88 ? -1.842 -10.489 -7.273 1.00 96.31 88 GLY A N 1
ATOM 661 C CA . GLY A 1 88 ? -2.704 -11.323 -8.105 1.00 96.31 88 GLY A CA 1
ATOM 662 C C . GLY A 1 88 ? -3.128 -12.641 -7.457 1.00 96.31 88 GLY A C 1
ATOM 663 O O . GLY A 1 88 ? -3.534 -13.553 -8.191 1.00 96.31 88 GLY A O 1
ATOM 664 N N . ASP A 1 89 ? -3.006 -12.790 -6.138 1.00 95.62 89 ASP A N 1
ATOM 665 C CA . ASP A 1 89 ? -3.339 -14.024 -5.421 1.00 95.62 89 ASP A CA 1
ATOM 666 C C . ASP A 1 89 ? -4.845 -14.178 -5.126 1.00 95.62 89 ASP A C 1
ATOM 668 O O . ASP A 1 89 ? -5.297 -15.256 -4.732 1.00 95.62 89 ASP A O 1
ATOM 672 N N . GLY A 1 90 ? -5.643 -13.148 -5.430 1.00 95.44 90 GLY A N 1
ATOM 673 C CA . GLY A 1 90 ? -7.085 -13.115 -5.197 1.00 95.44 90 GLY A CA 1
ATOM 674 C C . GLY A 1 90 ? -7.487 -12.506 -3.852 1.00 95.44 90 GLY A C 1
ATOM 675 O O . GLY A 1 90 ? -8.687 -12.415 -3.567 1.00 95.44 90 GLY A O 1
ATOM 676 N N . HIS A 1 91 ? -6.528 -12.058 -3.046 1.00 96.12 91 HIS A N 1
ATOM 677 C CA . HIS A 1 91 ? -6.742 -11.295 -1.830 1.00 96.12 91 HIS A CA 1
ATOM 678 C C . HIS A 1 91 ? -6.264 -9.849 -2.027 1.00 96.12 91 HIS A C 1
ATOM 680 O O . HIS A 1 91 ? -5.114 -9.622 -2.373 1.00 96.12 91 HIS A O 1
ATOM 686 N N . PRO A 1 92 ? -7.126 -8.836 -1.816 1.00 97.81 92 PRO A N 1
ATOM 687 C CA . PRO A 1 92 ? -6.671 -7.455 -1.906 1.00 97.81 92 PRO A CA 1
ATOM 688 C C . PRO A 1 92 ? -5.617 -7.123 -0.839 1.00 97.81 92 PRO A C 1
ATOM 690 O O . PRO A 1 92 ? -5.823 -7.397 0.345 1.00 97.81 92 PRO A O 1
ATOM 693 N N . ASP A 1 93 ? -4.545 -6.477 -1.281 1.00 97.94 93 ASP A N 1
ATOM 694 C CA . ASP A 1 93 ? -3.447 -5.909 -0.503 1.00 97.94 93 ASP A CA 1
ATOM 695 C C . ASP A 1 93 ? -3.686 -4.408 -0.243 1.00 97.94 93 ASP A C 1
ATOM 697 O O . ASP A 1 93 ? -4.694 -3.838 -0.682 1.00 97.94 93 ASP A O 1
ATOM 701 N N . ILE A 1 94 ? -2.752 -3.752 0.453 1.00 98.12 94 ILE A N 1
ATOM 702 C CA . ILE A 1 94 ? -2.797 -2.312 0.745 1.00 98.12 94 ILE A CA 1
ATOM 703 C C . ILE A 1 94 ? -1.522 -1.644 0.230 1.00 98.12 94 ILE A C 1
ATOM 705 O O . ILE A 1 94 ? -0.427 -2.066 0.584 1.00 98.12 94 ILE A O 1
ATOM 709 N N . ALA A 1 95 ? -1.658 -0.578 -0.555 1.00 97.25 95 ALA A N 1
ATOM 710 C CA . ALA A 1 95 ? -0.558 0.337 -0.852 1.00 97.25 95 ALA A CA 1
ATOM 711 C C . ALA A 1 95 ? -0.752 1.635 -0.065 1.00 97.25 95 ALA A C 1
ATOM 713 O O . ALA A 1 95 ? -1.848 2.200 -0.074 1.00 97.25 95 ALA A O 1
ATOM 714 N N . VAL A 1 96 ? 0.296 2.078 0.624 1.00 97.12 96 VAL A N 1
ATOM 715 C CA . VAL A 1 96 ? 0.306 3.240 1.518 1.00 97.12 96 VAL A CA 1
ATOM 716 C C . VAL A 1 96 ? 1.224 4.308 0.940 1.00 97.12 96 VAL A C 1
ATOM 718 O O . VAL A 1 96 ? 2.346 4.010 0.542 1.00 97.12 96 VAL A O 1
ATOM 721 N N . ARG A 1 97 ? 0.764 5.558 0.904 1.00 96.19 97 ARG A N 1
ATOM 722 C CA . ARG A 1 97 ? 1.527 6.684 0.367 1.00 96.19 97 ARG A CA 1
ATOM 723 C C . ARG A 1 97 ? 2.687 7.052 1.294 1.00 96.19 97 ARG A C 1
ATOM 725 O O . ARG A 1 97 ? 2.463 7.415 2.446 1.00 96.19 97 ARG A O 1
ATOM 732 N N . VAL A 1 98 ? 3.903 7.048 0.766 1.00 93.69 98 VAL A N 1
ATOM 733 C CA . VAL A 1 98 ? 5.138 7.393 1.488 1.00 93.69 98 VAL A CA 1
ATOM 734 C C . VAL A 1 98 ? 5.996 8.375 0.686 1.00 93.69 98 VAL A C 1
ATOM 736 O O . VAL A 1 98 ? 5.651 8.783 -0.430 1.00 93.69 98 VAL A O 1
ATOM 739 N N . ILE A 1 99 ? 7.144 8.749 1.250 1.00 91.25 99 ILE A N 1
ATOM 740 C CA . ILE A 1 99 ? 8.198 9.498 0.564 1.00 91.25 99 ILE A CA 1
ATOM 741 C C . ILE A 1 99 ? 9.214 8.510 -0.018 1.00 91.25 99 ILE A C 1
ATOM 743 O O . ILE A 1 99 ? 9.880 7.782 0.712 1.00 91.25 99 ILE A O 1
ATOM 747 N N . GLY A 1 100 ? 9.353 8.504 -1.340 1.00 85.81 100 GLY A N 1
ATOM 748 C CA . GLY A 1 100 ? 10.376 7.752 -2.060 1.00 85.81 100 GLY A CA 1
ATOM 749 C C . GLY A 1 100 ? 11.627 8.574 -2.376 1.00 85.81 100 GLY A C 1
ATOM 750 O O . GLY A 1 100 ? 11.863 9.668 -1.852 1.00 85.81 100 GLY A O 1
ATOM 751 N N . GLY A 1 101 ? 12.438 8.041 -3.293 1.00 81.62 101 GLY A N 1
ATOM 752 C CA . GLY A 1 101 ? 13.679 8.672 -3.737 1.00 81.62 101 GLY A CA 1
ATOM 753 C C . GLY A 1 101 ? 13.470 10.087 -4.287 1.00 81.62 101 GLY A C 1
ATOM 754 O O . GLY A 1 101 ? 12.464 10.383 -4.929 1.00 81.62 101 GLY A O 1
ATOM 755 N N . TYR A 1 102 ? 14.450 10.967 -4.055 1.00 83.50 102 TYR A N 1
ATOM 756 C CA . TYR A 1 102 ? 14.399 12.382 -4.456 1.00 83.50 102 TYR A CA 1
ATOM 757 C C . TYR A 1 102 ? 13.191 13.148 -3.902 1.00 83.50 102 TYR A C 1
ATOM 759 O O . TYR A 1 102 ? 12.687 14.050 -4.575 1.00 83.50 102 TYR A O 1
ATOM 767 N N . THR A 1 103 ? 12.742 12.795 -2.690 1.00 84.50 103 THR A N 1
ATOM 768 C CA . THR A 1 103 ? 11.624 13.458 -2.003 1.00 84.50 103 THR A CA 1
ATOM 769 C C . THR A 1 103 ? 10.386 13.526 -2.898 1.00 84.50 103 THR A C 1
ATOM 771 O O . THR A 1 103 ? 9.802 14.590 -3.081 1.00 84.50 103 THR A O 1
ATOM 774 N N . LEU A 1 104 ? 10.025 12.395 -3.511 1.00 85.50 104 LEU A N 1
ATOM 775 C CA . LEU A 1 104 ? 8.828 12.267 -4.343 1.00 85.50 104 LEU A CA 1
ATOM 776 C C . LEU A 1 104 ? 7.808 11.308 -3.729 1.00 85.50 104 LEU A C 1
ATOM 778 O O . LEU A 1 104 ? 8.200 10.427 -2.967 1.00 85.50 104 LEU A O 1
ATOM 782 N N . PRO A 1 105 ? 6.514 11.444 -4.064 1.00 88.06 105 PRO A N 1
ATOM 783 C CA . PRO A 1 105 ? 5.506 10.472 -3.663 1.00 88.06 105 PRO A CA 1
ATOM 784 C C . PRO A 1 105 ? 5.868 9.067 -4.157 1.00 88.06 105 PRO A C 1
ATOM 786 O O . PRO A 1 105 ? 6.170 8.878 -5.335 1.00 88.06 105 PRO A O 1
ATOM 789 N N . ALA A 1 106 ? 5.792 8.086 -3.269 1.00 93.00 106 ALA A N 1
ATOM 790 C CA . ALA A 1 106 ? 5.945 6.667 -3.572 1.00 93.00 106 ALA A CA 1
ATOM 791 C C . ALA A 1 106 ? 4.894 5.864 -2.807 1.00 93.00 106 ALA A C 1
ATOM 793 O O . ALA A 1 106 ? 4.167 6.432 -1.992 1.00 93.00 106 ALA A O 1
ATOM 794 N N . ASP A 1 107 ? 4.821 4.563 -3.060 1.00 94.44 107 ASP A N 1
ATOM 795 C CA . ASP A 1 107 ? 3.925 3.680 -2.327 1.00 94.44 107 ASP A CA 1
ATOM 796 C C . ASP A 1 107 ? 4.720 2.564 -1.641 1.00 94.44 107 ASP A C 1
ATOM 798 O O . ASP A 1 107 ? 5.573 1.921 -2.254 1.00 94.44 107 ASP A O 1
ATOM 802 N N . GLU A 1 108 ? 4.419 2.315 -0.372 1.00 94.25 108 GLU A N 1
ATOM 803 C CA . GLU A 1 108 ? 4.858 1.124 0.344 1.00 94.25 108 GLU A CA 1
ATOM 804 C C . GLU A 1 108 ? 3.747 0.072 0.298 1.00 94.25 108 GLU A C 1
ATOM 806 O O . GLU A 1 108 ? 2.581 0.357 0.587 1.00 94.25 108 GLU A O 1
ATOM 811 N N . LEU A 1 109 ? 4.098 -1.151 -0.104 1.00 95.06 109 LEU A N 1
ATOM 812 C CA . LEU A 1 109 ? 3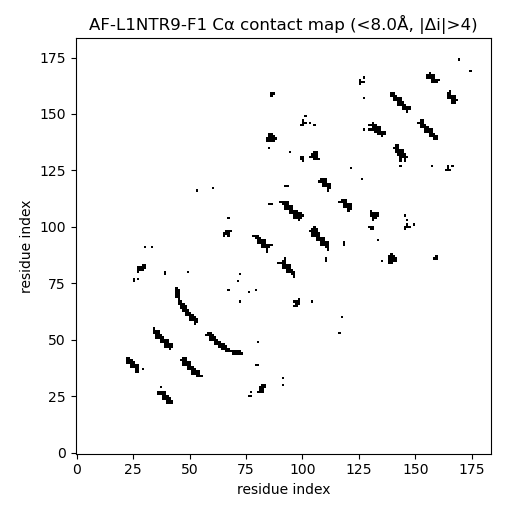.134 -2.220 -0.333 1.00 95.06 109 LEU A CA 1
ATOM 813 C C . LEU A 1 109 ? 3.085 -3.195 0.847 1.00 95.06 109 LEU A C 1
ATOM 815 O O . LEU A 1 109 ? 4.100 -3.758 1.259 1.00 95.06 109 LEU A O 1
ATOM 819 N N . TYR A 1 110 ? 1.872 -3.456 1.321 1.00 96.94 110 TYR A N 1
ATOM 820 C CA . TYR A 1 110 ? 1.564 -4.386 2.394 1.00 96.94 110 TYR A CA 1
ATOM 821 C C . TYR A 1 110 ? 0.691 -5.527 1.862 1.00 96.94 110 TYR A C 1
ATOM 823 O O . TYR A 1 110 ? -0.505 -5.352 1.622 1.00 96.94 110 TYR A O 1
ATOM 831 N N . LEU A 1 111 ? 1.292 -6.704 1.694 1.00 96.44 111 LEU A N 1
ATOM 832 C CA . LEU A 1 111 ? 0.652 -7.904 1.162 1.00 96.44 111 LEU A CA 1
ATOM 833 C C . LEU A 1 111 ? -0.180 -8.621 2.222 1.00 96.44 111 LEU A C 1
ATOM 835 O O . LEU A 1 111 ? 0.261 -8.786 3.363 1.00 96.44 111 LEU A O 1
ATOM 839 N N . PHE A 1 112 ? -1.365 -9.093 1.849 1.00 97.38 112 PHE A N 1
ATOM 840 C CA . PHE A 1 112 ? -2.200 -9.858 2.767 1.00 97.38 112 PHE A CA 1
ATOM 841 C C . PHE A 1 112 ? -1.666 -11.284 2.966 1.00 97.38 112 PHE A C 1
ATOM 843 O O . PHE A 1 112 ? -1.548 -12.062 2.025 1.00 97.38 112 PHE A O 1
ATOM 850 N N . ASP A 1 113 ? -1.403 -11.672 4.215 1.00 95.56 113 ASP A N 1
ATOM 851 C CA . ASP A 1 113 ? -1.111 -13.056 4.587 1.00 95.56 113 ASP A CA 1
ATOM 852 C C . ASP A 1 113 ? -2.398 -13.745 5.084 1.00 95.56 113 ASP A C 1
ATOM 854 O O . ASP A 1 113 ? -2.848 -13.484 6.211 1.00 95.56 113 ASP A O 1
ATOM 858 N N . PRO A 1 114 ? -3.004 -14.656 4.297 1.00 93.81 114 PRO A N 1
ATOM 859 C CA . PRO A 1 114 ? -4.235 -15.333 4.689 1.00 93.81 114 PRO A CA 1
ATOM 860 C C . PRO A 1 114 ? -4.063 -16.272 5.889 1.00 93.81 114 PRO A C 1
ATOM 862 O O . PRO A 1 114 ? -5.046 -16.526 6.592 1.00 93.81 114 PRO A O 1
ATOM 865 N N . ALA A 1 115 ? -2.850 -16.771 6.157 1.00 94.19 115 ALA A N 1
ATOM 866 C CA . ALA A 1 115 ? -2.590 -17.675 7.274 1.00 94.19 115 ALA A CA 1
ATOM 867 C C . ALA A 1 115 ? -2.607 -16.928 8.612 1.00 94.19 115 ALA A C 1
ATOM 869 O O . ALA A 1 115 ? -3.167 -17.422 9.592 1.00 94.19 115 ALA A O 1
ATOM 870 N N . THR A 1 116 ? -2.032 -15.724 8.659 1.00 95.44 116 THR A N 1
ATOM 871 C CA . THR A 1 116 ? -2.002 -14.903 9.882 1.00 95.44 116 THR A CA 1
ATOM 872 C C . THR A 1 116 ? -3.121 -13.867 9.954 1.00 95.44 116 THR A C 1
ATOM 874 O O . THR A 1 116 ? -3.337 -13.295 11.026 1.00 95.44 116 THR A O 1
ATOM 877 N N . ARG A 1 117 ? -3.826 -13.630 8.838 1.00 96.56 117 ARG A N 1
ATOM 878 C CA . ARG A 1 117 ? -4.802 -12.547 8.637 1.00 96.56 117 ARG A CA 1
ATOM 879 C C . ARG A 1 117 ? -4.218 -11.166 8.945 1.00 96.56 117 ARG A C 1
ATOM 881 O O . ARG A 1 117 ? -4.874 -10.346 9.584 1.00 96.56 117 ARG A O 1
ATOM 888 N N . GLN A 1 118 ? -2.980 -10.934 8.526 1.00 97.06 118 GLN A N 1
ATOM 889 C CA . GLN A 1 118 ? -2.274 -9.665 8.710 1.00 97.06 118 GLN A CA 1
ATOM 890 C C . GLN A 1 118 ? -1.706 -9.190 7.384 1.00 97.06 118 GLN A C 1
ATOM 892 O O . GLN A 1 118 ? -1.420 -9.998 6.504 1.00 97.06 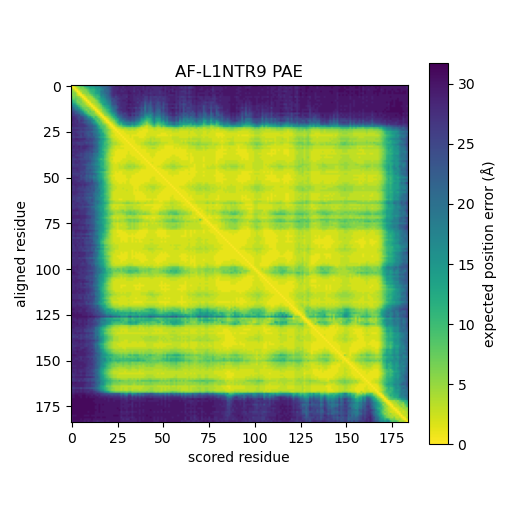118 GLN A O 1
ATOM 897 N N . PHE A 1 119 ? -1.515 -7.886 7.272 1.00 97.75 119 PHE A N 1
ATOM 898 C CA . PHE A 1 119 ? -0.838 -7.271 6.143 1.00 97.75 119 PHE A CA 1
ATOM 899 C C . PHE A 1 119 ? 0.649 -7.153 6.472 1.00 97.75 119 PHE A C 1
ATOM 901 O O . PHE A 1 119 ? 1.007 -6.710 7.560 1.00 97.75 119 PHE A O 1
ATOM 908 N N . LYS A 1 120 ? 1.526 -7.596 5.581 1.00 94.94 120 LYS A N 1
ATOM 909 C CA . LYS A 1 120 ? 2.974 -7.611 5.806 1.00 94.94 120 LYS A CA 1
ATOM 910 C C . LYS A 1 120 ? 3.657 -6.808 4.722 1.00 94.94 120 LYS A C 1
ATOM 912 O O . LYS A 1 120 ? 3.284 -6.932 3.559 1.00 94.94 120 LYS A O 1
ATOM 917 N N . THR A 1 121 ? 4.663 -6.032 5.096 1.00 91.69 121 THR A N 1
ATOM 918 C CA . THR A 1 121 ? 5.526 -5.378 4.116 1.00 91.69 121 THR A CA 1
ATOM 919 C C . THR A 1 121 ? 6.151 -6.414 3.186 1.00 91.69 121 THR A C 1
ATOM 921 O O . THR A 1 121 ? 6.317 -7.594 3.532 1.00 91.69 121 THR A O 1
ATOM 924 N N . VAL A 1 122 ? 6.479 -5.977 1.975 1.00 86.25 122 VAL A N 1
ATOM 925 C CA . VAL A 1 122 ? 7.370 -6.747 1.111 1.00 86.25 122 VAL A CA 1
ATOM 926 C C . VAL A 1 122 ? 8.731 -6.853 1.824 1.00 86.25 122 VAL A C 1
ATOM 928 O O . VAL A 1 122 ? 9.204 -5.857 2.361 1.00 86.25 122 VAL A O 1
ATOM 931 N N . PRO A 1 123 ? 9.336 -8.052 1.931 1.00 77.94 123 PRO A N 1
ATOM 932 C CA . PRO A 1 123 ? 10.663 -8.185 2.527 1.00 77.94 123 PRO A CA 1
ATOM 933 C C . PRO A 1 123 ? 11.711 -7.388 1.746 1.00 77.94 123 PRO A C 1
ATOM 935 O O . PRO A 1 123 ? 11.711 -7.473 0.522 1.00 77.94 123 PRO A O 1
ATOM 938 N N . GLU A 1 124 ? 12.644 -6.726 2.439 1.00 73.00 124 GLU A N 1
ATOM 939 C CA . GLU A 1 124 ? 13.684 -5.882 1.819 1.00 73.00 124 GLU A CA 1
ATOM 940 C C . GLU A 1 124 ? 14.509 -6.613 0.740 1.00 73.00 124 GLU A C 1
ATOM 942 O O . GLU A 1 124 ? 14.892 -6.049 -0.281 1.00 73.00 124 GLU A O 1
ATOM 947 N N . ASP A 1 125 ? 14.763 -7.913 0.915 1.00 69.81 125 ASP A N 1
ATOM 948 C CA . ASP A 1 125 ? 15.484 -8.747 -0.059 1.00 69.81 125 ASP A CA 1
ATOM 949 C C . ASP A 1 125 ? 14.646 -9.112 -1.299 1.00 69.81 125 ASP A C 1
ATOM 951 O O . ASP A 1 125 ? 15.165 -9.615 -2.300 1.00 69.81 125 ASP A O 1
ATOM 955 N N . LYS A 1 126 ? 13.340 -8.867 -1.222 1.00 68.06 126 LYS A N 1
ATOM 956 C CA . LYS A 1 126 ? 12.332 -9.073 -2.264 1.00 68.06 126 LYS A CA 1
ATOM 957 C C . LYS A 1 126 ? 11.693 -7.758 -2.713 1.00 68.06 126 LYS A C 1
ATOM 959 O O . LYS A 1 126 ? 10.683 -7.805 -3.424 1.00 68.06 126 LYS A O 1
ATOM 964 N N . ASP A 1 127 ? 12.266 -6.631 -2.297 1.00 73.00 127 ASP A N 1
ATOM 965 C CA . ASP A 1 127 ? 11.795 -5.298 -2.628 1.00 73.00 127 ASP A CA 1
ATOM 966 C C . ASP A 1 127 ? 11.848 -5.022 -4.125 1.00 73.00 127 ASP A C 1
ATOM 968 O O . ASP A 1 127 ? 12.519 -5.675 -4.935 1.00 73.00 127 ASP A O 1
ATOM 972 N N . PHE A 1 128 ? 11.137 -3.965 -4.481 1.00 81.44 128 PHE A N 1
ATOM 973 C CA . PHE A 1 128 ? 11.371 -3.264 -5.721 1.00 81.44 128 PHE A CA 1
ATOM 974 C C . PHE A 1 128 ? 12.749 -2.601 -5.653 1.00 81.44 128 PHE A C 1
ATOM 976 O O . PHE A 1 128 ? 13.071 -1.925 -4.683 1.00 81.44 128 PHE A O 1
ATOM 983 N N . ALA A 1 129 ? 13.566 -2.753 -6.696 1.00 73.69 129 ALA A N 1
ATOM 984 C CA . ALA A 1 129 ? 14.930 -2.223 -6.732 1.00 73.69 129 ALA A CA 1
ATOM 985 C C . ALA A 1 129 ? 15.015 -0.707 -6.470 1.00 73.69 129 ALA A C 1
ATOM 987 O O . ALA A 1 129 ? 16.092 -0.204 -6.162 1.00 73.69 129 ALA A O 1
ATOM 988 N N . ASN A 1 130 ? 13.903 0.019 -6.622 1.00 71.38 130 ASN A N 1
ATOM 989 C CA . ASN A 1 130 ? 13.787 1.440 -6.341 1.00 71.38 130 ASN A CA 1
ATOM 990 C C . ASN A 1 130 ? 12.409 1.748 -5.738 1.00 71.38 130 ASN A C 1
ATOM 992 O O . ASN A 1 130 ? 11.409 1.168 -6.159 1.00 71.38 130 ASN A O 1
ATOM 996 N N . SER A 1 131 ? 12.343 2.701 -4.806 1.00 80.81 131 SER A N 1
ATOM 997 C CA . SER A 1 131 ? 11.083 3.184 -4.228 1.00 80.81 131 SER A CA 1
ATOM 998 C C . SER A 1 131 ? 10.397 4.174 -5.174 1.00 80.81 131 SER A C 1
ATOM 1000 O O . SER A 1 131 ? 10.987 5.188 -5.557 1.00 80.81 131 SER A O 1
ATOM 1002 N N . GLY A 1 132 ? 9.145 3.898 -5.533 1.00 90.69 132 GLY A N 1
ATOM 1003 C CA . GLY A 1 132 ? 8.351 4.695 -6.466 1.00 90.69 132 GLY A CA 1
ATOM 1004 C C . GLY A 1 132 ? 6.857 4.417 -6.332 1.00 90.69 132 GLY A C 1
ATOM 1005 O O . GLY A 1 132 ? 6.437 3.703 -5.424 1.00 90.69 132 GLY A O 1
ATOM 1006 N N . GLY A 1 133 ? 6.053 4.993 -7.223 1.00 93.00 133 GLY A N 1
ATOM 1007 C CA . GLY A 1 133 ? 4.621 4.693 -7.289 1.00 93.00 133 GLY A CA 1
ATOM 1008 C C . GLY A 1 133 ? 4.377 3.283 -7.826 1.00 93.00 133 GLY A C 1
ATOM 1009 O O . GLY A 1 133 ? 5.071 2.857 -8.751 1.00 93.00 133 GLY A O 1
ATOM 1010 N N . VAL A 1 134 ? 3.400 2.568 -7.265 1.00 94.56 134 VAL A N 1
ATOM 1011 C CA . VAL A 1 134 ? 3.089 1.174 -7.619 1.00 94.56 134 VAL A CA 1
ATOM 1012 C C . VAL A 1 134 ? 1.807 1.111 -8.455 1.00 94.56 134 VAL A C 1
ATOM 1014 O O . VAL A 1 134 ? 0.699 1.300 -7.952 1.00 94.56 134 VAL A O 1
ATOM 1017 N N . GLU A 1 135 ? 1.928 0.759 -9.735 1.00 95.81 135 GLU A N 1
ATOM 1018 C CA . GLU A 1 135 ? 0.791 0.583 -10.645 1.00 95.81 135 GLU A CA 1
ATOM 1019 C C . GLU A 1 135 ? 0.572 -0.896 -10.989 1.00 95.81 135 GLU A C 1
ATOM 1021 O O . GLU A 1 135 ? 1.484 -1.584 -11.430 1.00 95.81 135 GLU A O 1
ATOM 1026 N N . ILE A 1 136 ? -0.657 -1.406 -10.873 1.00 96.94 136 ILE A N 1
ATOM 1027 C CA . ILE A 1 136 ? -0.995 -2.742 -11.391 1.00 96.94 136 ILE A CA 1
ATOM 1028 C C . ILE A 1 136 ? -1.125 -2.681 -12.917 1.00 96.94 136 ILE A C 1
ATOM 1030 O O . ILE A 1 136 ? -2.096 -2.128 -13.431 1.00 96.94 136 ILE A O 1
ATOM 1034 N N . ILE A 1 137 ? -0.207 -3.334 -13.632 1.00 96.94 137 ILE A N 1
ATOM 1035 C CA . ILE A 1 137 ? -0.208 -3.397 -15.106 1.00 96.94 137 ILE A CA 1
ATOM 1036 C C . ILE A 1 137 ? -0.977 -4.607 -15.654 1.00 96.94 137 ILE A C 1
ATOM 1038 O O . ILE A 1 137 ? -1.472 -4.586 -16.779 1.00 96.94 137 ILE A O 1
ATOM 1042 N N . ARG A 1 138 ? -1.067 -5.689 -14.873 1.00 96.69 138 ARG A N 1
ATOM 1043 C CA . ARG A 1 138 ? -1.908 -6.875 -15.117 1.00 96.69 138 ARG A CA 1
ATOM 1044 C C . ARG A 1 138 ? -1.937 -7.737 -13.859 1.00 96.69 138 ARG A C 1
ATOM 1046 O O . ARG A 1 138 ? -1.141 -7.522 -12.955 1.00 96.69 138 ARG A O 1
ATOM 1053 N N . LYS A 1 139 ? -2.813 -8.746 -13.810 1.00 96.62 139 LYS A N 1
ATOM 1054 C CA . LYS A 1 139 ? -2.904 -9.663 -12.662 1.00 96.62 139 LYS A CA 1
ATOM 1055 C C . LYS A 1 139 ? -1.521 -10.199 -12.261 1.00 96.62 139 LYS A C 1
ATOM 1057 O O . LYS A 1 139 ? -0.841 -10.815 -13.086 1.00 96.62 139 LYS A O 1
ATOM 1062 N N . GLY A 1 140 ? -1.147 -9.951 -11.006 1.00 95.94 140 GLY A N 1
ATOM 1063 C CA . GLY A 1 140 ? 0.119 -10.366 -10.408 1.00 95.94 140 GLY A CA 1
ATOM 1064 C C . GLY A 1 140 ? 1.362 -9.692 -10.971 1.00 95.94 140 GLY A C 1
ATOM 1065 O O . GLY A 1 140 ? 2.457 -10.222 -10.807 1.00 95.94 140 GLY A O 1
ATOM 1066 N N . CYS A 1 141 ? 1.218 -8.558 -11.655 1.00 95.88 141 CYS A N 1
ATOM 1067 C CA . CYS A 1 141 ? 2.346 -7.755 -12.094 1.00 95.88 141 CYS A CA 1
ATOM 1068 C C . CYS A 1 141 ? 2.095 -6.271 -11.855 1.00 95.88 141 CYS A C 1
ATOM 1070 O O . CYS A 1 141 ? 1.044 -5.734 -12.218 1.00 95.88 141 CYS A O 1
ATOM 1072 N N . VAL A 1 142 ? 3.113 -5.612 -11.320 1.00 96.00 142 VAL A N 1
ATOM 1073 C CA . VAL A 1 142 ? 3.119 -4.183 -11.035 1.00 96.00 142 VAL A CA 1
ATOM 1074 C C . VAL A 1 142 ? 4.238 -3.495 -11.802 1.00 96.00 142 VAL A C 1
ATOM 1076 O O . VAL A 1 142 ? 5.223 -4.129 -12.174 1.00 96.00 142 VAL A O 1
ATOM 1079 N N . ARG A 1 143 ? 4.083 -2.202 -12.035 1.00 95.19 143 ARG A N 1
ATOM 1080 C CA . ARG A 1 143 ? 5.123 -1.294 -12.488 1.00 95.19 143 ARG A CA 1
ATOM 1081 C C . ARG A 1 143 ? 5.461 -0.346 -11.357 1.00 95.19 143 ARG A C 1
ATOM 1083 O O . ARG A 1 143 ? 4.562 0.149 -10.684 1.00 95.19 143 ARG A O 1
ATOM 1090 N N . ILE A 1 144 ? 6.751 -0.109 -11.185 1.00 92.88 144 ILE A N 1
ATOM 1091 C CA . ILE A 1 144 ? 7.278 0.846 -10.226 1.00 92.88 144 ILE A CA 1
ATOM 1092 C C . ILE A 1 144 ? 7.811 2.035 -10.998 1.00 92.88 144 ILE A C 1
ATOM 1094 O O . ILE A 1 144 ? 8.798 1.898 -11.720 1.00 92.88 144 ILE A O 1
ATOM 1098 N N . ASP A 1 145 ? 7.158 3.180 -10.833 1.00 91.44 145 ASP A N 1
ATOM 1099 C CA . ASP A 1 145 ? 7.554 4.445 -11.442 1.00 91.44 145 ASP A CA 1
ATOM 1100 C C . ASP A 1 145 ? 8.356 5.260 -10.434 1.00 91.44 145 ASP A C 1
ATOM 1102 O O . ASP A 1 145 ? 7.829 5.721 -9.420 1.00 91.44 145 ASP A O 1
ATOM 1106 N N . TYR A 1 146 ? 9.646 5.437 -10.703 1.00 89.19 146 TYR A N 1
ATOM 1107 C CA . TYR A 1 146 ? 10.569 6.078 -9.774 1.00 89.19 146 TYR A CA 1
ATOM 1108 C C . TYR A 1 146 ? 11.512 7.039 -10.489 1.00 89.19 146 TYR A C 1
ATOM 1110 O O . TYR A 1 146 ? 11.775 6.955 -11.691 1.00 89.19 146 TYR A O 1
ATOM 1118 N N . LYS A 1 147 ? 12.055 7.978 -9.722 1.00 87.44 147 LYS A N 1
ATOM 1119 C CA . LYS A 1 147 ? 13.040 8.936 -10.208 1.00 87.44 147 LYS A CA 1
ATOM 1120 C C . LYS A 1 147 ? 14.441 8.375 -9.993 1.00 87.44 147 LYS A C 1
ATOM 1122 O O . LYS A 1 147 ? 14.819 8.085 -8.862 1.00 87.44 147 LYS A O 1
ATOM 1127 N N . ASN A 1 148 ? 15.207 8.202 -11.069 1.00 83.75 148 ASN A N 1
ATOM 1128 C CA . ASN A 1 148 ? 16.559 7.630 -10.999 1.00 83.75 148 ASN A CA 1
ATOM 1129 C C . ASN A 1 148 ? 17.653 8.720 -10.943 1.00 83.75 148 ASN A C 1
ATOM 1131 O O . ASN A 1 148 ? 18.769 8.470 -10.489 1.00 83.75 148 ASN A O 1
ATOM 1135 N N . SER A 1 149 ? 17.324 9.943 -11.367 1.00 84.81 149 SER A N 1
ATOM 1136 C CA . SER A 1 149 ? 18.207 11.108 -11.415 1.00 84.81 149 SER A CA 1
ATOM 1137 C C . SER A 1 149 ? 17.391 12.376 -11.171 1.00 84.81 149 SER A C 1
ATOM 1139 O O . SER A 1 149 ? 16.168 12.370 -11.265 1.00 84.81 149 SER A O 1
ATOM 1141 N N . ALA A 1 150 ? 18.042 13.517 -10.934 1.00 84.56 150 ALA A N 1
ATOM 1142 C CA . ALA A 1 150 ? 17.343 14.797 -10.796 1.00 84.56 150 ALA A CA 1
ATOM 1143 C C . ALA A 1 150 ? 16.419 15.142 -11.990 1.00 84.56 150 ALA A C 1
ATOM 1145 O O . ALA A 1 150 ? 15.469 15.909 -11.807 1.00 84.56 150 ALA A O 1
ATOM 1146 N N . ARG A 1 151 ? 16.676 14.581 -13.182 1.00 86.62 151 ARG A N 1
ATOM 1147 C CA . ARG A 1 151 ? 15.950 14.882 -14.426 1.00 86.62 151 ARG A CA 1
ATOM 1148 C C . ARG A 1 151 ? 15.171 13.707 -15.011 1.00 86.62 151 ARG A C 1
ATOM 1150 O O . ARG A 1 151 ? 14.251 13.954 -15.783 1.00 86.62 151 ARG A O 1
ATOM 1157 N N . ASP A 1 152 ? 15.514 12.475 -14.653 1.00 85.56 152 ASP A N 1
ATOM 1158 C CA . ASP A 1 152 ? 15.040 11.295 -15.369 1.00 85.56 152 ASP A CA 1
ATOM 1159 C C . ASP A 1 152 ? 14.192 10.382 -14.475 1.00 85.56 152 ASP A C 1
ATOM 1161 O O . ASP A 1 152 ? 14.500 10.134 -13.304 1.00 85.56 152 ASP A O 1
ATOM 1165 N N . TYR A 1 153 ? 13.123 9.857 -15.071 1.00 86.94 153 TYR A N 1
ATOM 1166 C CA . TYR A 1 153 ? 12.276 8.820 -14.492 1.00 86.94 153 TYR A CA 1
ATOM 1167 C C . TYR A 1 153 ? 12.587 7.473 -15.140 1.00 86.94 153 TYR A C 1
ATOM 1169 O O . TYR A 1 153 ? 13.020 7.385 -16.292 1.00 86.94 153 TYR A O 1
ATOM 1177 N N . SER A 1 154 ? 12.384 6.407 -14.385 1.00 88.50 154 SER A N 1
ATOM 1178 C CA . SER A 1 154 ? 12.488 5.030 -14.846 1.00 88.50 154 SER A CA 1
ATOM 1179 C C . SER A 1 154 ? 11.316 4.217 -14.347 1.00 88.50 154 SER A C 1
ATOM 1181 O O . SER A 1 154 ? 10.623 4.603 -13.409 1.00 88.50 154 SER A O 1
ATOM 1183 N N . GLN A 1 155 ? 11.101 3.107 -15.040 1.00 91.81 155 GLN A N 1
ATOM 1184 C CA . GLN A 1 155 ? 10.025 2.182 -14.762 1.00 91.81 155 GLN A CA 1
ATOM 1185 C C . GLN A 1 155 ? 10.607 0.781 -14.724 1.00 91.81 155 GLN A C 1
ATOM 1187 O O . GLN A 1 155 ? 11.294 0.379 -15.668 1.00 91.81 155 GLN A O 1
ATOM 1192 N N . ASP A 1 156 ? 10.296 0.048 -13.666 1.00 91.62 156 ASP A N 1
ATOM 1193 C CA . ASP A 1 156 ? 10.611 -1.369 -13.555 1.00 91.62 156 ASP A CA 1
ATOM 1194 C C . ASP A 1 156 ? 9.314 -2.163 -13.405 1.00 91.62 156 ASP A C 1
ATOM 1196 O O . ASP A 1 156 ? 8.499 -1.893 -12.523 1.00 91.62 156 ASP A O 1
ATOM 1200 N N . ASP A 1 157 ? 9.130 -3.173 -14.252 1.00 93.69 157 ASP A N 1
ATOM 1201 C CA . ASP A 1 157 ? 7.986 -4.077 -14.159 1.00 93.69 157 ASP A CA 1
ATOM 1202 C C . ASP A 1 157 ? 8.368 -5.274 -13.281 1.00 93.69 157 ASP A C 1
ATOM 1204 O O . ASP A 1 157 ? 9.360 -5.951 -13.545 1.00 93.69 157 ASP A O 1
ATOM 1208 N N . TYR A 1 158 ? 7.562 -5.603 -12.278 1.00 93.56 158 TYR A N 1
ATOM 1209 C CA . TYR A 1 158 ? 7.717 -6.781 -11.428 1.00 93.56 158 TYR A CA 1
ATOM 1210 C C . TYR A 1 158 ? 6.520 -7.704 -11.598 1.00 93.56 158 TYR A C 1
ATOM 1212 O O . TYR A 1 158 ? 5.390 -7.253 -11.751 1.00 93.56 158 TYR A O 1
ATOM 1220 N N . CYS A 1 159 ? 6.747 -9.014 -11.546 1.00 94.19 159 CYS A N 1
ATOM 1221 C CA . CYS A 1 159 ? 5.663 -9.989 -11.472 1.00 94.19 159 CYS A CA 1
ATOM 1222 C C . CYS A 1 159 ? 5.859 -10.923 -10.288 1.00 94.19 159 CYS A C 1
ATOM 1224 O O . CYS A 1 159 ? 6.966 -11.411 -10.054 1.00 94.19 159 CYS A O 1
ATOM 1226 N N . TRP A 1 160 ? 4.764 -11.211 -9.597 1.00 93.50 160 TRP A N 1
ATOM 1227 C CA . TRP A 1 160 ? 4.704 -12.170 -8.513 1.00 93.50 160 TRP A CA 1
ATOM 1228 C C . TRP A 1 160 ? 4.833 -13.594 -9.054 1.00 93.50 160 TRP A C 1
ATOM 1230 O O . TRP A 1 160 ? 4.025 -14.053 -9.867 1.00 93.50 160 TRP A O 1
ATOM 1240 N N . LYS A 1 161 ? 5.884 -14.299 -8.633 1.00 90.81 161 LYS A N 1
ATOM 1241 C CA . LYS A 1 161 ? 6.165 -15.687 -9.015 1.00 90.81 161 LYS A CA 1
ATOM 1242 C C . LYS A 1 161 ? 6.830 -16.404 -7.847 1.00 90.81 161 LYS A C 1
ATOM 1244 O O . LYS A 1 161 ? 7.767 -15.885 -7.254 1.00 90.81 161 LYS A O 1
ATOM 1249 N N . ASN A 1 162 ? 6.383 -17.624 -7.550 1.00 88.00 162 ASN A N 1
ATOM 1250 C CA . ASN A 1 162 ? 6.967 -18.478 -6.508 1.00 88.00 162 ASN A CA 1
ATOM 1251 C C . ASN A 1 162 ? 7.067 -17.802 -5.120 1.00 88.00 162 ASN A C 1
ATOM 1253 O O . ASN A 1 162 ? 8.044 -18.005 -4.404 1.00 88.00 162 ASN A O 1
ATOM 1257 N N . GLY A 1 163 ? 6.071 -16.991 -4.741 1.00 86.56 163 GLY A N 1
ATOM 1258 C CA . GLY A 1 163 ? 6.033 -16.333 -3.426 1.00 86.56 163 GLY A CA 1
ATOM 1259 C C . GLY A 1 163 ? 6.975 -15.130 -3.286 1.00 86.56 163 GLY A C 1
ATOM 1260 O O . GLY A 1 163 ? 7.477 -14.856 -2.191 1.00 86.56 163 GLY A O 1
ATOM 1261 N N . GLY A 1 164 ? 7.268 -14.442 -4.392 1.00 89.25 164 GLY A N 1
ATOM 1262 C CA . GLY A 1 164 ? 8.038 -13.203 -4.378 1.00 89.25 164 GLY A CA 1
ATOM 1263 C C . GLY A 1 164 ? 7.926 -12.405 -5.673 1.00 89.25 164 GLY A C 1
ATOM 1264 O O . GLY A 1 164 ? 7.540 -12.931 -6.722 1.00 89.25 164 GLY A O 1
ATOM 1265 N N . TRP A 1 165 ? 8.288 -11.128 -5.595 1.00 92.06 165 TRP A N 1
ATOM 1266 C CA . TRP A 1 165 ? 8.398 -10.253 -6.754 1.00 92.06 165 TRP A CA 1
ATOM 1267 C C . TRP A 1 165 ? 9.642 -10.591 -7.572 1.00 92.06 165 TRP A C 1
ATOM 1269 O O . TRP A 1 165 ? 10.722 -10.830 -7.041 1.00 92.06 165 TRP A O 1
ATOM 1279 N N . GLN A 1 166 ? 9.489 -10.624 -8.893 1.00 91.12 166 GLN A N 1
ATOM 1280 C CA . GLN A 1 166 ? 10.593 -10.825 -9.824 1.00 91.12 166 GLN A CA 1
ATOM 1281 C C . GLN A 1 166 ? 10.611 -9.703 -10.851 1.00 91.12 166 GLN A C 1
ATOM 1283 O O . GLN A 1 166 ? 9.625 -9.516 -11.570 1.00 91.12 166 GLN A O 1
ATOM 1288 N N . LEU A 1 167 ? 11.746 -9.013 -10.968 1.00 90.81 167 LEU A N 1
ATOM 1289 C CA . LEU A 1 167 ? 11.967 -8.008 -12.004 1.00 90.81 167 LEU A CA 1
ATOM 1290 C C . LEU A 1 167 ? 11.810 -8.634 -13.397 1.00 90.81 167 LEU A C 1
ATOM 1292 O O . LEU A 1 167 ? 12.474 -9.614 -13.751 1.00 90.81 167 LEU A O 1
ATOM 1296 N N . GLN 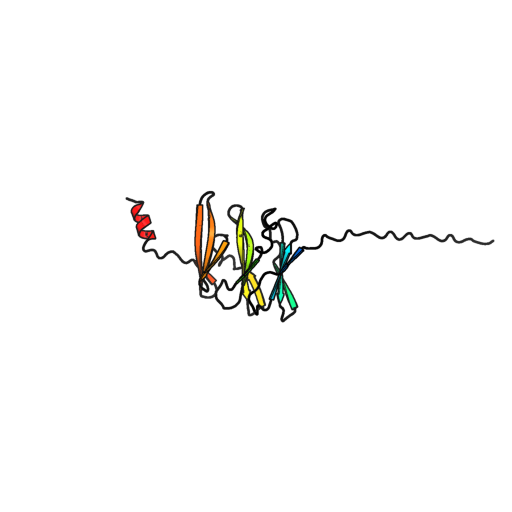A 1 168 ? 10.936 -8.055 -14.209 1.00 90.31 168 GLN A N 1
ATOM 1297 C CA . GLN A 1 168 ? 10.771 -8.381 -15.614 1.00 90.31 168 GLN A CA 1
ATOM 1298 C C . GLN A 1 168 ? 11.771 -7.545 -16.411 1.00 90.31 168 GLN A C 1
ATOM 1300 O O . GLN A 1 168 ? 11.568 -6.363 -16.669 1.00 90.31 168 GLN A O 1
ATOM 1305 N N . ARG A 1 169 ? 12.878 -8.160 -16.833 1.00 74.75 169 ARG A N 1
ATOM 1306 C CA . ARG A 1 169 ? 13.786 -7.492 -17.771 1.00 74.75 169 ARG A CA 1
ATOM 1307 C C . ARG A 1 169 ? 13.061 -7.299 -19.109 1.00 74.75 169 ARG A C 1
ATOM 1309 O O . ARG A 1 169 ? 12.403 -8.241 -19.563 1.00 74.75 169 ARG A O 1
ATOM 1316 N N . PRO A 1 170 ? 13.199 -6.142 -19.780 1.00 58.09 170 PRO A N 1
ATOM 1317 C CA . PRO A 1 170 ? 12.652 -5.972 -21.117 1.00 58.09 170 PRO A CA 1
ATOM 1318 C C . PRO A 1 170 ? 13.158 -7.095 -22.033 1.00 58.09 170 PRO A C 1
ATOM 1320 O O . PRO A 1 170 ? 14.336 -7.452 -22.007 1.00 58.09 170 PRO A O 1
ATOM 1323 N N . ASN A 1 171 ? 12.264 -7.673 -22.842 1.00 49.19 171 ASN A N 1
ATOM 1324 C CA . ASN A 1 171 ? 12.623 -8.717 -23.803 1.00 49.19 171 ASN A CA 1
ATOM 1325 C C . ASN A 1 171 ? 13.713 -8.175 -24.751 1.00 49.19 171 ASN A C 1
ATOM 1327 O O . ASN A 1 171 ? 13.465 -7.324 -25.610 1.00 49.19 171 ASN A O 1
ATOM 1331 N N . ASN A 1 172 ? 14.944 -8.656 -24.570 1.00 46.53 172 ASN A N 1
ATOM 1332 C CA . ASN A 1 172 ? 16.193 -8.083 -25.086 1.00 46.53 172 ASN A CA 1
ATOM 1333 C C . ASN A 1 172 ? 16.425 -8.239 -26.605 1.00 46.53 172 ASN A C 1
ATOM 1335 O O . ASN A 1 172 ? 17.564 -8.324 -27.055 1.00 46.53 172 ASN A O 1
ATOM 1339 N N . ALA A 1 173 ? 15.384 -8.214 -27.437 1.00 47.25 173 ALA A N 1
ATOM 1340 C CA . ALA A 1 173 ? 15.562 -8.118 -28.888 1.00 47.25 173 ALA A CA 1
ATOM 1341 C C . ALA A 1 173 ? 15.797 -6.664 -29.352 1.00 47.25 173 ALA A C 1
ATOM 1343 O O . ALA A 1 173 ? 16.559 -6.421 -30.289 1.00 47.25 173 ALA A O 1
ATOM 1344 N N . LYS A 1 174 ? 15.174 -5.675 -28.689 1.00 43.69 174 LYS A N 1
ATOM 1345 C CA . LYS A 1 174 ? 15.301 -4.247 -29.053 1.00 43.69 174 LYS A CA 1
ATOM 1346 C C . LYS A 1 174 ? 16.401 -3.513 -28.277 1.00 43.69 174 LYS A C 1
ATOM 1348 O O . LYS A 1 174 ? 17.136 -2.738 -28.884 1.00 43.69 174 LYS A O 1
ATOM 1353 N N . ALA A 1 175 ? 16.587 -3.811 -26.988 1.00 45.50 175 ALA A N 1
ATOM 1354 C CA . ALA A 1 175 ? 17.628 -3.187 -26.161 1.00 45.50 175 ALA 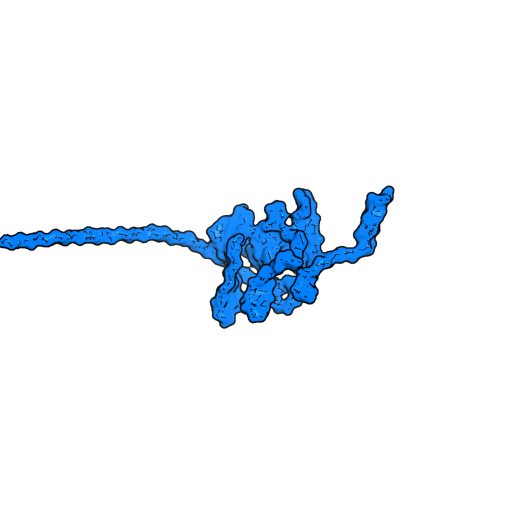A CA 1
ATOM 1355 C C . ALA A 1 175 ? 19.052 -3.512 -26.659 1.00 45.50 175 ALA A C 1
ATOM 1357 O O . ALA A 1 175 ? 19.895 -2.622 -26.764 1.00 45.50 175 ALA A O 1
ATOM 1358 N N . ALA A 1 176 ? 19.293 -4.753 -27.099 1.00 46.03 176 ALA A N 1
ATOM 1359 C CA . ALA A 1 176 ? 20.568 -5.158 -27.697 1.00 46.03 176 ALA A CA 1
ATOM 1360 C C . ALA A 1 176 ? 20.869 -4.438 -29.031 1.00 46.03 176 ALA A C 1
ATOM 1362 O O . ALA A 1 176 ? 22.030 -4.167 -29.344 1.00 46.03 176 ALA A O 1
ATOM 1363 N N . LYS A 1 177 ? 19.836 -4.088 -29.814 1.00 46.56 177 LYS A N 1
ATOM 1364 C CA . LYS A 1 177 ? 19.983 -3.303 -31.053 1.00 46.56 177 LYS A CA 1
ATOM 1365 C C . LYS A 1 177 ? 20.306 -1.834 -30.767 1.00 46.56 177 LYS A C 1
ATOM 1367 O O . LYS A 1 177 ? 21.166 -1.277 -31.441 1.00 46.56 177 LYS A O 1
ATOM 1372 N N . ALA A 1 178 ? 19.673 -1.234 -29.759 1.00 46.72 178 ALA A N 1
ATOM 1373 C CA . ALA A 1 178 ? 19.940 0.148 -29.356 1.00 46.72 178 ALA A CA 1
ATOM 1374 C C . ALA A 1 178 ? 21.352 0.324 -28.765 1.00 46.72 178 ALA A C 1
ATOM 1376 O O . ALA A 1 178 ? 22.033 1.295 -29.085 1.00 46.72 178 ALA A O 1
ATOM 1377 N N . ALA A 1 179 ? 21.832 -0.649 -27.982 1.00 46.47 179 ALA A N 1
ATOM 1378 C CA . ALA A 1 179 ? 23.201 -0.653 -27.464 1.00 46.47 179 ALA A CA 1
ATOM 1379 C C . ALA A 1 179 ? 24.252 -0.800 -28.583 1.00 46.47 179 ALA A C 1
ATOM 1381 O O . ALA A 1 179 ? 25.255 -0.094 -28.586 1.00 46.47 179 ALA A O 1
ATOM 1382 N N . LYS A 1 180 ? 24.001 -1.647 -29.594 1.00 47.97 180 LYS A N 1
ATOM 1383 C CA . LYS A 1 180 ? 24.896 -1.782 -30.761 1.00 47.97 180 LYS A CA 1
ATOM 1384 C C . LYS A 1 180 ? 24.922 -0.551 -31.671 1.00 47.97 180 LYS A C 1
ATOM 1386 O O . LYS A 1 180 ? 25.939 -0.314 -32.311 1.00 47.97 180 LYS A O 1
ATOM 1391 N N . ALA A 1 181 ? 23.836 0.216 -31.741 1.00 48.88 181 ALA A N 1
ATOM 1392 C CA . ALA A 1 181 ? 23.770 1.433 -32.553 1.00 48.88 181 ALA A CA 1
ATOM 1393 C C . ALA A 1 181 ? 24.498 2.632 -31.919 1.00 48.88 181 ALA A C 1
ATOM 1395 O O . ALA A 1 181 ? 24.828 3.569 -32.628 1.00 48.88 181 ALA A O 1
ATOM 1396 N N . ARG A 1 182 ? 24.768 2.599 -30.606 1.00 49.28 182 ARG A N 1
ATOM 1397 C CA . ARG A 1 182 ? 25.535 3.633 -29.885 1.00 49.28 182 ARG A CA 1
ATOM 1398 C C . ARG A 1 182 ? 27.055 3.412 -29.905 1.00 49.28 182 ARG A C 1
ATOM 1400 O O . ARG A 1 182 ? 27.794 4.260 -29.421 1.00 49.28 182 ARG A O 1
ATOM 1407 N N . HIS A 1 183 ? 27.511 2.280 -30.442 1.00 48.19 183 HIS A N 1
ATOM 1408 C CA . HIS A 1 183 ? 28.928 1.918 -30.577 1.00 48.19 183 HIS A CA 1
ATOM 1409 C C . HIS A 1 183 ? 29.393 1.860 -32.044 1.00 48.19 183 HIS A C 1
ATOM 1411 O O . HIS A 1 183 ? 30.398 1.220 -32.350 1.00 48.19 183 HIS A O 1
ATOM 1417 N N . LYS A 1 184 ? 28.652 2.502 -32.950 1.00 41.81 184 LYS A N 1
ATOM 1418 C CA . LYS A 1 184 ? 29.065 2.811 -34.322 1.00 41.81 184 LYS A CA 1
ATOM 1419 C C . LYS A 1 184 ? 28.969 4.311 -34.529 1.00 41.81 184 LYS A C 1
ATOM 1421 O O . LYS A 1 184 ? 29.792 4.813 -35.317 1.00 41.81 184 LYS A O 1
#

Nearest PDB structures (foldseek):
  5uw7-assembly2_B  TM=4.348E-01  e=2.109E-01  Gypsophila vaccaria
  4n7e-assembly1_A  TM=4.308E-01  e=4.247E-01  Homo sapiens
  5b6s-assembly1_A  TM=3.303E-01  e=7.277E-01  Coprinopsis cinerea okayama7#130
  5o3w-assembly1_A  TM=3.377E-01  e=2.136E+00  Gypsophila vaccaria
  5o3w-assembly4_D  TM=3.381E-01  e=2.379E+00  Gypsophila vaccaria